Protein AF-A0A959AKV6-F1 (afdb_monomer_lite)

pLDDT: mean 81.07, std 16.15, range [38.19, 96.44]

Secondary structure (DSSP, 8-state):
------EEEHHHHHHHTT--HHHHHHHHHHHH-TT--TT-EEEHHHHHHHHSSSPP---PPPP----------------------HHHHHHHHHHHHHHHHHHHHHHHHHHHHHS-HHHHHHHHHHHHHHHHHHHHTT--SHHHHHHHHHHHHHHHHHHHHHHHHHHHTTTTTSPPPHHHHHHHHHHT--HHHHHHHHHHHHHHHHHHHHHHHHHHHHT-

Structure (mmCIF, N/CA/C/O backbone):
data_AF-A0A959AKV6-F1
#
_entry.id   AF-A0A959AKV6-F1
#
loop_
_atom_site.group_PDB
_atom_site.id
_atom_site.type_symbol
_atom_site.label_atom_id
_atom_site.label_alt_id
_atom_site.label_comp_id
_atom_site.label_asym_id
_atom_site.label_entity_id
_atom_site.label_seq_id
_atom_site.pdbx_PDB_ins_code
_atom_site.Cartn_x
_atom_site.Cartn_y
_atom_site.Cartn_z
_atom_site.occupancy
_atom_site.B_iso_or_equiv
_atom_site.auth_seq_id
_atom_site.auth_comp_id
_atom_site.auth_asym_id
_atom_site.auth_atom_id
_atom_site.pdbx_PDB_model_num
ATOM 1 N N . MET A 1 1 ? -62.288 -26.677 48.904 1.00 39.47 1 MET A N 1
ATOM 2 C CA . MET A 1 1 ? -60.809 -26.720 48.966 1.00 39.47 1 MET A CA 1
ATOM 3 C C . MET A 1 1 ? -60.280 -25.361 48.531 1.00 39.47 1 MET A C 1
ATOM 5 O O . MET A 1 1 ? -60.343 -25.052 47.350 1.00 39.47 1 MET A O 1
ATOM 9 N N . GLY A 1 2 ? -59.893 -24.505 49.480 1.00 38.19 2 GLY A N 1
ATOM 10 C CA . GLY A 1 2 ? -59.462 -23.135 49.187 1.00 38.19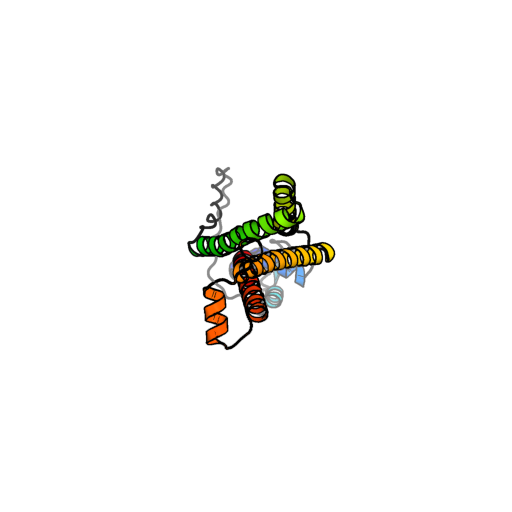 2 GLY A CA 1
ATOM 11 C C . GLY A 1 2 ? -58.070 -23.121 48.564 1.00 38.19 2 GLY A C 1
ATOM 12 O O . GLY A 1 2 ? -57.105 -23.506 49.218 1.00 38.19 2 GLY A O 1
ATOM 13 N N . ALA A 1 3 ? -57.968 -22.696 47.305 1.00 41.72 3 ALA A N 1
ATOM 14 C CA . ALA A 1 3 ? -56.688 -22.420 46.672 1.00 41.72 3 ALA A CA 1
ATOM 15 C C . ALA A 1 3 ? -56.039 -21.242 47.412 1.00 41.72 3 ALA A C 1
ATOM 17 O O . ALA A 1 3 ? -56.452 -20.095 47.245 1.00 41.72 3 ALA A O 1
ATOM 18 N N . MET A 1 4 ? -55.054 -21.522 48.270 1.00 46.78 4 MET A N 1
ATOM 19 C CA . MET A 1 4 ? -54.170 -20.483 48.790 1.00 46.78 4 MET A CA 1
ATOM 20 C C . MET A 1 4 ? -53.542 -19.787 47.584 1.00 46.78 4 MET A C 1
ATOM 22 O O . MET A 1 4 ? -52.727 -20.371 46.871 1.00 46.78 4 MET A O 1
ATOM 26 N N . THR A 1 5 ? -53.953 -18.547 47.324 1.00 56.44 5 THR A N 1
ATOM 27 C CA . THR A 1 5 ? -53.274 -17.669 46.377 1.00 56.44 5 THR A CA 1
ATOM 28 C C . THR A 1 5 ? -51.886 -17.400 46.940 1.00 56.44 5 THR A C 1
ATOM 30 O O . THR A 1 5 ? -51.722 -16.508 47.770 1.00 56.44 5 THR A O 1
ATOM 33 N N . ASP A 1 6 ? -50.915 -18.218 46.543 1.00 69.62 6 ASP A N 1
ATOM 34 C CA . ASP A 1 6 ? -49.517 -18.079 46.930 1.00 69.62 6 ASP A CA 1
ATOM 35 C C . ASP A 1 6 ? -48.996 -16.760 46.340 1.00 69.62 6 ASP A C 1
ATOM 37 O O . ASP A 1 6 ? -48.767 -16.619 45.131 1.00 69.62 6 ASP A O 1
ATOM 41 N N . LYS A 1 7 ? -48.978 -15.740 47.198 1.00 75.38 7 LYS A N 1
ATOM 42 C CA . LYS A 1 7 ? -48.595 -14.365 46.896 1.00 75.38 7 LYS A CA 1
ATOM 43 C C . LYS A 1 7 ? -47.184 -14.178 47.432 1.00 75.38 7 LYS A C 1
ATOM 45 O O . LYS A 1 7 ? -46.999 -14.093 48.641 1.00 75.38 7 LYS A O 1
ATOM 50 N N . ARG A 1 8 ? -46.208 -14.103 46.529 1.00 83.19 8 ARG A N 1
ATOM 51 C CA . ARG A 1 8 ? -44.789 -13.908 46.860 1.00 83.19 8 ARG A CA 1
ATOM 52 C C . ARG A 1 8 ? -44.267 -12.650 46.190 1.00 83.19 8 ARG A C 1
ATOM 54 O O . ARG A 1 8 ? -44.775 -12.235 45.145 1.00 83.19 8 ARG A O 1
ATOM 61 N N . THR A 1 9 ? -43.268 -12.013 46.778 1.00 85.75 9 THR A N 1
ATOM 62 C CA . THR A 1 9 ? -42.610 -10.859 46.154 1.00 85.75 9 THR A CA 1
ATOM 63 C C . THR A 1 9 ? -41.825 -11.287 44.911 1.00 85.75 9 THR A C 1
ATOM 65 O O . THR A 1 9 ? -41.430 -12.446 44.765 1.00 85.75 9 THR A O 1
ATOM 68 N N . LEU A 1 10 ? -41.560 -10.355 43.988 1.00 82.94 10 LEU A N 1
ATOM 69 C CA . LEU A 1 10 ? -40.715 -10.628 42.814 1.00 82.94 10 LEU A CA 1
ATOM 70 C C . LEU A 1 10 ? -39.325 -11.165 43.194 1.00 82.94 10 LEU A C 1
ATOM 72 O O . LEU A 1 10 ? -38.754 -11.951 42.440 1.00 82.94 10 LEU A O 1
ATOM 76 N N . THR A 1 11 ? -38.792 -10.749 44.345 1.00 84.25 11 THR A N 1
ATOM 77 C CA . THR A 1 11 ? -37.506 -11.237 44.865 1.00 84.25 11 THR A CA 1
ATOM 78 C C . THR A 1 11 ? -37.603 -12.701 45.288 1.00 84.25 11 THR A C 1
ATOM 80 O O . THR A 1 11 ? -36.808 -13.512 44.829 1.00 84.25 11 THR A O 1
ATOM 83 N N . GLU A 1 12 ? -38.636 -13.069 46.048 1.00 82.69 12 GLU A N 1
ATOM 84 C CA . GLU A 1 12 ? -38.868 -14.460 46.462 1.00 82.69 12 GLU A CA 1
ATOM 85 C C . GLU A 1 12 ? -39.084 -15.385 45.260 1.00 82.69 12 GLU A C 1
ATOM 87 O O . GLU A 1 12 ? -38.538 -16.486 45.201 1.00 82.69 12 GLU A O 1
ATOM 92 N N . TRP A 1 13 ? -39.828 -14.931 44.249 1.00 83.31 13 TRP A N 1
ATOM 93 C CA . TRP A 1 13 ? -39.978 -15.691 43.012 1.00 83.31 13 TRP A CA 1
ATOM 94 C C . TRP A 1 13 ? -38.663 -15.846 42.233 1.00 83.31 13 TRP A C 1
ATOM 96 O O . TRP A 1 13 ? -38.402 -16.898 41.636 1.00 83.31 13 TRP A O 1
ATOM 106 N N . ALA A 1 14 ? -37.830 -14.805 42.214 1.00 84.69 14 ALA A N 1
ATOM 107 C CA . ALA A 1 14 ? -36.516 -14.855 41.587 1.00 84.69 14 ALA A CA 1
ATOM 108 C C . ALA A 1 14 ? -35.609 -15.873 42.297 1.00 84.69 14 ALA A C 1
ATOM 110 O O . ALA A 1 14 ? -34.977 -16.692 41.625 1.00 84.69 14 ALA A O 1
ATOM 111 N N . ASP A 1 15 ? -35.637 -15.895 43.630 1.00 83.19 15 ASP A N 1
ATOM 112 C CA . ASP A 1 15 ? -34.863 -16.830 44.445 1.00 83.19 15 ASP A CA 1
ATOM 113 C C . ASP A 1 15 ? -35.294 -18.286 44.218 1.00 83.19 15 ASP A C 1
ATOM 115 O O . ASP A 1 15 ? -34.440 -19.143 43.986 1.00 83.19 15 ASP A O 1
ATOM 119 N N . LEU A 1 16 ? -36.603 -18.565 44.173 1.00 80.75 16 LEU A N 1
ATOM 120 C CA . LEU A 1 16 ? -37.144 -19.913 43.914 1.00 80.75 16 LEU A CA 1
ATOM 121 C C . LEU A 1 16 ? -36.797 -20.444 42.523 1.00 80.75 16 LEU A C 1
ATOM 123 O O . LEU A 1 16 ? -36.604 -21.641 42.329 1.00 80.75 16 LEU A O 1
ATOM 127 N N . SER A 1 17 ? -36.748 -19.551 41.536 1.00 78.19 17 SER A N 1
ATOM 128 C CA . SER A 1 17 ? -36.472 -19.911 40.144 1.00 78.19 17 SER A CA 1
ATOM 129 C C . SER A 1 17 ? -34.987 -19.848 39.779 1.00 78.19 17 SER A C 1
ATOM 131 O O . SER A 1 17 ? -34.628 -20.133 38.633 1.00 78.19 17 SER A O 1
ATOM 133 N N . GLY A 1 18 ? -34.121 -19.460 40.724 1.00 78.31 18 GLY A N 1
ATOM 134 C CA . GLY A 1 18 ? -32.693 -19.242 40.490 1.00 78.31 18 GLY A CA 1
ATOM 135 C C . GLY A 1 18 ? -32.399 -18.121 39.485 1.00 78.31 18 GLY A C 1
ATOM 136 O O . GLY A 1 18 ? -31.332 -18.108 38.868 1.00 78.31 18 GLY A O 1
ATOM 137 N N . LYS A 1 19 ? -33.343 -17.197 39.274 1.00 81.00 19 LYS A N 1
ATOM 138 C CA . LYS A 1 19 ? -33.212 -16.060 38.353 1.00 81.00 19 LYS A CA 1
ATOM 139 C C . LYS A 1 19 ? -32.769 -14.811 39.116 1.00 81.00 19 LYS A C 1
ATOM 141 O O . LYS A 1 19 ? -32.969 -14.676 40.314 1.00 81.00 19 LYS A O 1
ATOM 146 N N . SER A 1 20 ? -32.165 -13.856 38.412 1.00 85.06 20 SER A N 1
ATOM 147 C CA . SER A 1 20 ? -31.851 -12.548 39.002 1.00 85.06 20 SER A CA 1
ATOM 148 C C . SER A 1 20 ? -33.129 -11.722 39.191 1.00 85.06 20 SER A C 1
ATOM 150 O O . SER A 1 20 ? -33.881 -11.534 38.230 1.00 85.06 20 SER A O 1
ATOM 152 N N . ALA A 1 21 ? -33.323 -11.151 40.385 1.00 84.19 21 ALA A N 1
ATOM 153 C CA . ALA A 1 21 ? -34.448 -10.263 40.692 1.00 84.19 21 ALA A CA 1
ATOM 154 C C . ALA A 1 21 ? -34.549 -9.062 39.726 1.00 84.19 21 ALA A C 1
ATOM 156 O O . ALA A 1 21 ? -35.647 -8.652 39.361 1.00 84.19 21 ALA A O 1
ATOM 157 N N . ASP A 1 22 ? -33.422 -8.535 39.229 1.00 84.31 22 ASP A N 1
ATOM 158 C CA . ASP A 1 22 ? -33.404 -7.431 38.253 1.00 84.31 22 ASP A CA 1
ATOM 159 C C . ASP A 1 22 ? -33.848 -7.858 36.848 1.00 84.31 22 ASP A C 1
ATOM 161 O O . ASP A 1 22 ? -34.398 -7.061 36.082 1.00 84.31 22 ASP A O 1
ATOM 165 N N . SER A 1 23 ? -33.597 -9.114 36.473 1.00 82.38 23 SER A N 1
ATOM 166 C CA . SER A 1 23 ? -34.088 -9.677 35.211 1.00 82.38 23 SER A CA 1
ATOM 167 C C . SER A 1 23 ? -35.598 -9.901 35.280 1.00 82.38 23 SER A C 1
ATOM 169 O O . SER A 1 23 ? -36.326 -9.454 34.392 1.00 82.38 23 SER A O 1
ATOM 171 N N . VAL A 1 24 ? -36.055 -10.490 36.386 1.00 86.44 24 VAL A N 1
ATOM 172 C CA . VAL A 1 24 ? -37.467 -10.730 36.695 1.00 86.44 24 VAL A CA 1
ATOM 173 C C . VAL A 1 24 ? -38.256 -9.417 36.740 1.00 86.44 24 VAL A C 1
ATOM 175 O O . VAL A 1 24 ? -39.268 -9.287 36.054 1.00 86.44 24 VAL A O 1
ATOM 178 N N . MET A 1 25 ? -37.753 -8.395 37.441 1.00 86.50 25 MET A N 1
ATOM 179 C CA . MET A 1 25 ? -38.384 -7.071 37.517 1.00 86.50 25 MET A CA 1
ATOM 180 C C . MET A 1 25 ? -38.485 -6.396 36.142 1.00 86.50 25 MET A C 1
ATOM 182 O O . MET A 1 25 ? -39.529 -5.840 35.807 1.00 86.50 25 MET A O 1
ATOM 186 N N . ARG A 1 26 ? -37.432 -6.449 35.310 1.00 85.50 26 ARG A N 1
ATOM 187 C CA . ARG A 1 26 ? -37.473 -5.876 33.950 1.00 85.50 26 ARG A CA 1
ATOM 188 C C . ARG A 1 26 ? -38.523 -6.553 33.076 1.00 85.50 26 ARG A C 1
ATOM 190 O O . ARG A 1 26 ? -39.205 -5.874 32.312 1.00 85.50 26 ARG A O 1
ATOM 197 N N . GLN A 1 27 ? -38.667 -7.869 33.191 1.00 84.56 27 GLN A N 1
ATOM 198 C CA . GLN A 1 27 ? -39.654 -8.619 32.421 1.00 84.56 27 GLN A CA 1
ATOM 199 C C . GLN A 1 27 ? -41.079 -8.373 32.932 1.00 84.56 27 GLN A C 1
ATOM 201 O O . GLN A 1 27 ? -41.981 -8.151 32.126 1.00 84.56 27 GLN A O 1
ATOM 206 N N . ALA A 1 28 ? -41.262 -8.297 34.253 1.00 85.38 28 ALA A N 1
ATOM 207 C CA . ALA A 1 28 ? -42.523 -7.903 34.870 1.00 85.38 28 ALA A CA 1
ATOM 208 C C . ALA A 1 28 ? -42.945 -6.488 34.440 1.00 85.38 28 ALA A C 1
ATOM 210 O O . ALA A 1 28 ? -44.095 -6.295 34.063 1.00 85.38 28 ALA A O 1
ATOM 211 N N . ARG A 1 29 ? -42.015 -5.522 34.376 1.00 85.94 29 ARG A N 1
ATOM 212 C CA . ARG A 1 29 ? -42.309 -4.164 33.879 1.00 85.94 29 ARG A CA 1
ATOM 213 C C . ARG A 1 29 ? -42.765 -4.136 32.424 1.00 85.94 29 ARG A C 1
ATOM 215 O O . ARG A 1 29 ? -43.651 -3.365 32.077 1.00 85.94 29 ARG A O 1
ATOM 222 N N . ARG A 1 30 ? -42.171 -4.978 31.573 1.00 83.75 30 ARG A N 1
ATOM 223 C CA . ARG A 1 30 ? -42.559 -5.087 30.158 1.00 83.75 30 ARG A CA 1
ATOM 224 C C . ARG A 1 30 ? -43.957 -5.676 29.979 1.00 83.75 30 ARG A C 1
ATOM 226 O O . ARG A 1 30 ? -44.631 -5.306 29.029 1.00 83.75 30 ARG A O 1
ATOM 233 N N . LYS A 1 31 ? -44.372 -6.592 30.860 1.00 83.31 31 LYS A N 1
ATOM 234 C CA . LYS A 1 31 ? -45.636 -7.329 30.720 1.00 83.31 31 LYS A CA 1
ATOM 235 C C . LYS A 1 31 ? -46.802 -6.725 31.511 1.00 83.31 31 LYS A C 1
ATOM 237 O O . LYS A 1 31 ? -47.932 -6.800 31.050 1.00 83.31 31 LYS A O 1
ATOM 242 N N . PHE A 1 32 ? -46.527 -6.131 32.671 1.00 82.88 32 PHE A N 1
ATOM 243 C CA . PHE A 1 32 ? -47.536 -5.631 33.614 1.00 82.88 32 PHE A CA 1
ATOM 244 C C . PHE A 1 32 ? -47.456 -4.112 33.867 1.00 82.88 32 PHE A C 1
ATOM 246 O O . PHE A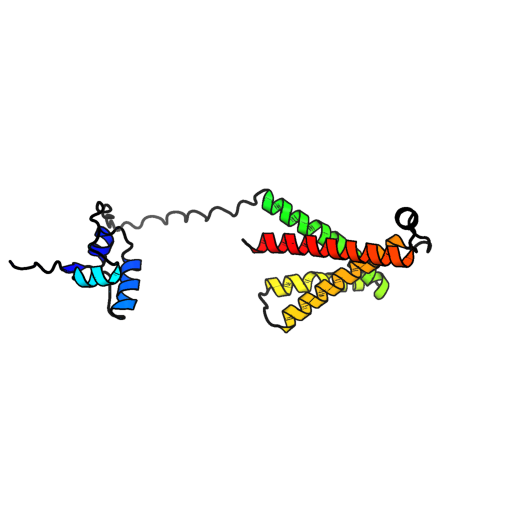 1 32 ? -48.269 -3.581 34.615 1.00 82.88 32 PHE A O 1
ATOM 253 N N . GLY A 1 33 ? -46.508 -3.397 33.246 1.00 79.44 33 GLY A N 1
ATOM 254 C CA . GLY A 1 33 ? -46.405 -1.933 33.307 1.00 79.44 33 GLY A CA 1
ATOM 255 C C . GLY A 1 33 ? -45.320 -1.387 34.246 1.00 79.44 33 GLY A C 1
ATOM 256 O O . GLY A 1 33 ? -44.666 -2.111 34.999 1.00 79.44 33 GLY A O 1
ATOM 257 N N . GLN A 1 34 ? -45.095 -0.069 34.191 1.00 67.50 34 GLN A N 1
ATOM 258 C CA . GLN A 1 34 ? -43.926 0.598 34.791 1.00 67.50 34 GLN A CA 1
ATOM 259 C C . GLN A 1 34 ? -43.918 0.684 36.338 1.00 67.50 34 GLN A C 1
ATOM 261 O O . GLN A 1 34 ? -42.938 1.164 36.901 1.00 67.50 34 GLN A O 1
ATOM 266 N N . GLY A 1 35 ? -44.934 0.162 37.037 1.00 73.19 35 GLY A N 1
ATOM 267 C CA . GLY A 1 35 ? -45.058 0.228 38.505 1.00 73.19 35 GLY A CA 1
ATOM 268 C C . GLY A 1 35 ? -44.385 -0.898 39.306 1.00 73.19 35 GLY A C 1
ATOM 269 O O . GLY A 1 35 ? -44.425 -0.873 40.532 1.00 73.19 35 GLY A O 1
ATOM 270 N N . MET A 1 36 ? -43.773 -1.896 38.656 1.00 78.00 36 MET A N 1
ATOM 271 C CA . MET A 1 36 ? -43.221 -3.065 39.363 1.00 78.00 36 MET A CA 1
ATOM 272 C C . MET A 1 36 ? -41.848 -2.772 39.996 1.00 78.00 36 MET A C 1
ATOM 274 O O . MET A 1 36 ? -40.909 -2.317 39.324 1.00 78.00 36 MET A O 1
ATOM 278 N N . SER A 1 37 ? -41.713 -3.085 41.284 1.00 81.94 37 SER A N 1
ATOM 279 C CA . SER A 1 37 ? -40.484 -3.021 42.083 1.00 81.94 37 SER A CA 1
ATOM 280 C C . SER A 1 37 ? -40.107 -4.417 42.604 1.00 81.94 37 SER A C 1
ATOM 282 O O . SER A 1 37 ? -40.890 -5.358 42.522 1.00 81.94 37 SER A O 1
ATOM 284 N N . LYS A 1 38 ? -38.907 -4.580 43.171 1.00 78.62 38 LYS A N 1
ATOM 285 C CA . LYS A 1 38 ? -38.445 -5.871 43.728 1.00 78.62 38 LYS A CA 1
ATOM 286 C C . LYS A 1 38 ? -39.336 -6.414 44.857 1.00 78.62 38 LYS A C 1
ATOM 288 O O . LYS A 1 38 ? -39.349 -7.621 45.097 1.00 78.62 38 LYS A O 1
ATOM 293 N N . THR A 1 39 ? -40.073 -5.529 45.525 1.00 84.56 39 THR A N 1
ATOM 294 C CA . THR A 1 39 ? -40.990 -5.844 46.626 1.00 84.56 39 THR A CA 1
ATOM 295 C C . THR A 1 39 ? -42.440 -5.986 46.172 1.00 84.56 39 THR A C 1
ATOM 297 O O . THR A 1 39 ? -43.287 -6.359 46.979 1.00 84.56 39 THR A O 1
ATOM 300 N N . SER A 1 40 ? -42.752 -5.728 44.895 1.00 83.44 40 SER A N 1
ATOM 301 C CA . SER A 1 40 ? -44.102 -5.934 44.373 1.00 83.44 40 SER A CA 1
ATOM 302 C C . SER A 1 40 ? -44.500 -7.403 44.497 1.00 83.44 40 SER A C 1
ATOM 304 O O . SER A 1 40 ? -43.763 -8.304 44.083 1.00 83.44 40 SER A O 1
ATOM 306 N N . VAL A 1 41 ? -45.676 -7.621 45.083 1.00 85.31 41 VAL A N 1
ATOM 307 C CA . VAL A 1 41 ? -46.269 -8.942 45.283 1.00 85.31 41 VAL A CA 1
ATOM 308 C C . VAL A 1 41 ? -46.845 -9.435 43.962 1.00 85.31 41 VAL A C 1
ATOM 310 O O . VAL A 1 41 ? -47.530 -8.691 43.263 1.00 85.31 41 VAL A O 1
ATOM 313 N N . MET A 1 42 ? -46.569 -10.690 43.627 1.00 82.88 42 MET A N 1
ATOM 314 C CA . MET A 1 42 ? -47.020 -11.324 42.399 1.00 82.88 42 MET A CA 1
ATOM 315 C C . MET A 1 42 ? -47.605 -12.705 42.696 1.00 82.88 42 MET A C 1
ATOM 317 O O . MET A 1 42 ? -47.064 -13.464 43.507 1.00 82.88 42 MET A O 1
ATOM 321 N N . SER A 1 43 ? -48.721 -13.032 42.044 1.00 83.50 43 SER A N 1
ATOM 322 C CA . SER A 1 43 ? -49.344 -14.351 42.170 1.00 83.50 43 SER A CA 1
ATOM 323 C C . SER A 1 43 ? -48.601 -15.409 41.348 1.00 83.50 43 SER A C 1
ATOM 325 O O . SER A 1 43 ? -47.918 -15.102 40.365 1.00 83.50 43 SER A O 1
ATOM 327 N N . ALA A 1 44 ? -48.785 -16.679 41.709 1.00 78.25 44 ALA A N 1
ATOM 328 C CA . ALA A 1 44 ? -48.261 -17.809 40.939 1.00 78.25 44 ALA A CA 1
ATOM 329 C C . ALA A 1 44 ? -48.747 -17.824 39.473 1.00 78.25 44 ALA A C 1
ATOM 331 O O . ALA A 1 44 ? -48.012 -18.244 38.581 1.00 78.25 44 ALA A O 1
ATOM 332 N N . GLU A 1 45 ? -49.953 -17.318 39.201 1.00 77.50 45 GLU A N 1
ATOM 333 C CA . GLU A 1 45 ? -50.512 -17.207 37.845 1.00 77.50 45 GLU A CA 1
ATOM 334 C C . GLU A 1 45 ? -49.799 -16.131 37.015 1.00 77.50 45 GLU A C 1
ATOM 336 O O . GLU A 1 45 ? -49.440 -16.356 35.858 1.00 77.50 45 GLU A O 1
ATOM 341 N N . GLN A 1 46 ? -49.515 -14.975 37.620 1.00 79.75 46 GLN A N 1
ATOM 342 C CA . GLN A 1 46 ? -48.737 -13.910 36.983 1.00 79.75 46 GLN A CA 1
ATOM 343 C C . GLN A 1 46 ? -47.289 -14.348 36.723 1.00 79.75 46 GLN A C 1
ATOM 345 O O . GLN A 1 46 ? -46.714 -14.011 35.685 1.00 79.75 46 GLN A O 1
ATOM 350 N N . TRP A 1 47 ? -46.716 -15.157 37.618 1.00 81.69 47 TRP A N 1
ATOM 351 C CA . TRP A 1 47 ? -45.424 -15.797 37.387 1.00 81.69 47 TRP A CA 1
ATOM 352 C C . TRP A 1 47 ? -45.472 -16.784 36.210 1.00 81.69 47 TRP A C 1
ATOM 354 O O . TRP A 1 47 ? -44.611 -16.738 35.326 1.00 81.69 47 TRP A O 1
ATOM 364 N N . ALA A 1 48 ? -46.500 -17.638 36.155 1.00 79.56 48 ALA A N 1
ATOM 365 C CA . ALA A 1 48 ? -46.695 -18.588 35.062 1.00 79.56 48 ALA A CA 1
ATOM 366 C C . ALA A 1 48 ? -46.842 -17.875 33.708 1.00 79.56 48 ALA A C 1
ATOM 368 O O . ALA A 1 48 ? -46.271 -18.325 32.715 1.00 79.56 48 ALA A O 1
ATOM 369 N N . LEU A 1 49 ? -47.502 -16.712 33.677 1.00 80.69 49 LEU A N 1
ATOM 370 C CA . LEU A 1 49 ? -47.558 -15.860 32.490 1.00 80.69 49 LEU A CA 1
ATOM 371 C C . LEU A 1 49 ? -46.166 -15.377 32.046 1.00 80.69 49 LEU A C 1
ATOM 373 O O . LEU A 1 49 ? -45.948 -15.226 30.846 1.00 80.69 49 LEU A O 1
ATOM 377 N N . LEU A 1 50 ? -45.222 -15.100 32.949 1.00 79.81 50 LEU A N 1
ATOM 378 C CA . LEU A 1 50 ? -43.892 -14.593 32.576 1.00 79.81 50 LEU A CA 1
ATOM 379 C C . LEU A 1 50 ? -42.956 -15.670 32.016 1.00 79.81 50 LEU A C 1
ATOM 381 O O . LEU A 1 50 ? -42.178 -15.370 31.109 1.00 79.81 50 LEU A O 1
ATOM 385 N N . TYR A 1 51 ? -43.006 -16.887 32.561 1.00 79.50 51 TYR A N 1
ATOM 386 C CA . TYR A 1 51 ? -41.991 -17.917 32.302 1.00 79.50 51 TYR A CA 1
ATOM 387 C C . TYR A 1 51 ? -42.542 -19.288 31.886 1.00 79.50 51 TYR A C 1
ATOM 389 O O . TYR A 1 51 ? -41.752 -20.212 31.714 1.00 79.50 51 TYR A O 1
ATOM 397 N N . GLY A 1 52 ? -43.854 -19.425 31.673 1.00 64.06 52 GLY A N 1
ATOM 398 C CA . GLY A 1 52 ? -44.443 -20.595 31.013 1.00 64.06 52 GLY A CA 1
ATOM 399 C C . GLY A 1 52 ? -44.493 -21.870 31.859 1.00 64.06 52 GLY A C 1
ATOM 400 O O . GLY A 1 52 ? -44.348 -22.961 31.319 1.00 64.06 52 GLY A O 1
ATOM 401 N N . GLY A 1 53 ? -44.690 -21.761 33.175 1.00 63.03 53 GLY A N 1
ATOM 402 C CA . GLY A 1 53 ? -44.852 -22.923 34.054 1.00 63.03 53 GLY A CA 1
ATOM 403 C C . GLY A 1 53 ? -44.706 -22.590 35.538 1.00 63.03 53 GLY A C 1
ATOM 404 O O . GLY A 1 53 ? -44.268 -21.496 35.902 1.00 63.03 53 GLY A O 1
ATOM 405 N N . LYS A 1 54 ? -45.069 -23.546 36.405 1.00 55.50 54 LYS A N 1
ATOM 406 C CA . LYS A 1 54 ? -44.769 -23.467 37.844 1.00 55.50 54 LYS A CA 1
ATOM 407 C C . L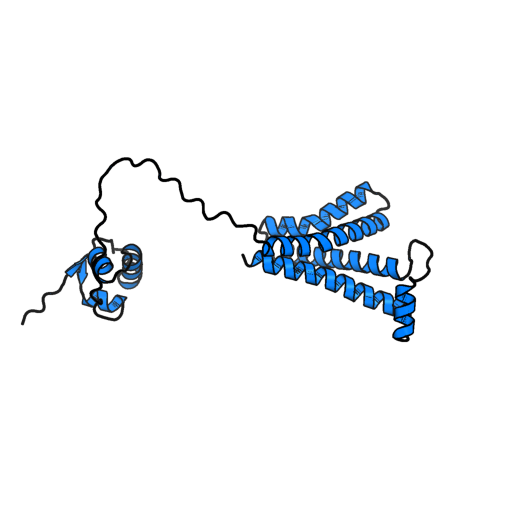YS A 1 54 ? -43.242 -23.487 38.017 1.00 55.50 54 LYS A C 1
ATOM 409 O O . LYS A 1 54 ? -42.585 -24.295 37.358 1.00 55.50 54 LYS A O 1
ATOM 414 N N . PRO A 1 55 ? -42.652 -22.609 38.843 1.00 56.31 55 PRO A N 1
ATOM 415 C CA . PRO A 1 55 ? -41.210 -22.603 39.021 1.00 56.31 55 PRO A CA 1
ATOM 416 C C . PRO A 1 55 ? -40.764 -23.948 39.584 1.00 56.31 55 PRO A C 1
ATOM 418 O O . PRO A 1 55 ? -41.309 -24.440 40.568 1.00 56.31 55 PRO A O 1
ATOM 421 N N . SER A 1 56 ? -39.779 -24.547 38.920 1.00 51.28 56 SER A N 1
ATOM 422 C CA . SER A 1 56 ? -39.069 -25.704 39.448 1.00 51.28 56 SER A CA 1
ATOM 423 C C . SER A 1 56 ? -38.345 -25.253 40.710 1.00 51.28 56 SER A C 1
ATOM 425 O O . SER A 1 56 ? -37.508 -24.354 40.647 1.00 51.28 56 SER A O 1
ATOM 427 N N . GLU A 1 57 ? -38.713 -25.856 41.836 1.00 52.84 57 GLU A N 1
ATOM 428 C CA . GLU A 1 57 ? -38.154 -25.621 43.163 1.00 52.84 57 GLU A CA 1
ATOM 429 C C . GLU A 1 57 ? -36.683 -26.067 43.176 1.00 52.84 57 GLU A C 1
ATOM 431 O O . GLU A 1 57 ? -36.332 -27.187 43.544 1.00 52.84 57 GLU A O 1
ATOM 436 N N . LYS A 1 58 ? -35.793 -25.211 42.666 1.00 51.59 58 LYS A N 1
ATOM 437 C CA . LYS A 1 58 ? -34.349 -25.430 42.741 1.00 51.59 58 LYS A CA 1
ATOM 438 C C . LYS A 1 58 ? -33.840 -24.785 44.024 1.00 51.59 58 LYS A C 1
ATOM 440 O O . LYS A 1 58 ? -34.199 -23.656 44.341 1.00 51.59 58 LYS A O 1
ATOM 445 N N . ARG A 1 59 ? -33.022 -25.548 44.762 1.00 46.50 59 ARG A N 1
ATOM 446 C CA . ARG A 1 59 ? -32.475 -25.227 46.093 1.00 46.50 59 ARG A CA 1
ATOM 447 C C . ARG A 1 59 ? -32.168 -23.727 46.275 1.00 46.50 59 ARG A C 1
ATOM 449 O O . ARG A 1 59 ? -31.457 -23.165 45.439 1.00 46.50 59 ARG A O 1
ATOM 456 N N . PRO A 1 60 ? -32.614 -23.111 47.386 1.00 48.25 60 PRO A N 1
ATOM 457 C CA . PRO A 1 60 ? -32.455 -21.683 47.623 1.00 48.25 60 PRO A CA 1
ATOM 458 C C . PRO A 1 60 ? -30.978 -21.284 47.663 1.00 48.25 60 PRO A C 1
ATOM 460 O O . PRO A 1 60 ? -30.137 -21.937 48.290 1.00 48.25 60 PRO A O 1
ATOM 463 N N . ARG A 1 61 ? -30.662 -20.178 46.988 1.00 49.34 61 ARG A N 1
ATOM 464 C CA . ARG A 1 61 ? -29.35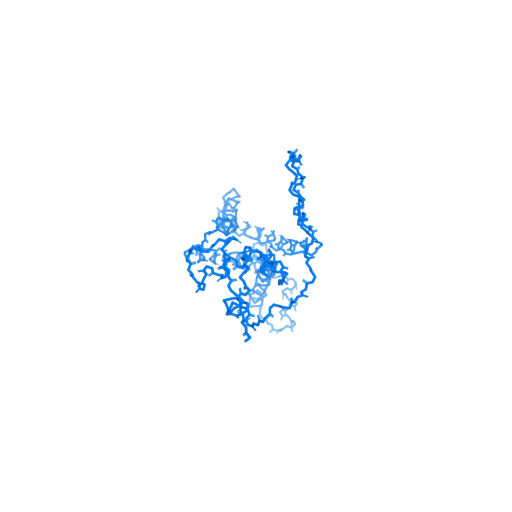6 -19.528 47.071 1.00 49.34 61 ARG A CA 1
ATOM 465 C C . ARG A 1 61 ? -29.240 -18.901 48.465 1.00 49.34 61 ARG A C 1
ATOM 467 O O . ARG A 1 61 ? -30.096 -18.123 48.865 1.00 49.34 61 ARG A O 1
ATOM 474 N N . LYS A 1 62 ? -28.201 -19.278 49.215 1.00 41.41 62 LYS A N 1
ATOM 475 C CA . LYS A 1 62 ? -27.926 -18.816 50.588 1.00 41.41 62 LYS A CA 1
ATOM 476 C C . LYS A 1 62 ? -28.002 -17.272 50.662 1.00 41.41 62 LYS A C 1
ATOM 478 O O . LYS A 1 62 ? -27.347 -16.629 49.837 1.00 41.41 62 LYS A O 1
ATOM 483 N N . PRO A 1 63 ? -28.766 -16.675 51.598 1.00 43.56 63 PRO A N 1
ATOM 484 C CA . PRO A 1 63 ? -28.938 -15.227 51.658 1.00 43.56 63 PRO A CA 1
ATOM 485 C C . PRO A 1 63 ? -27.617 -14.540 52.018 1.00 43.56 63 PRO A C 1
ATOM 487 O O . PRO A 1 63 ? -26.890 -14.975 52.913 1.00 43.56 63 PRO A O 1
ATOM 490 N N . ALA A 1 64 ? -27.297 -13.468 51.293 1.00 43.22 64 ALA A N 1
ATOM 491 C CA . ALA A 1 64 ? -26.169 -12.606 51.604 1.00 43.22 64 ALA A CA 1
ATOM 492 C C . ALA A 1 64 ? -26.484 -11.813 52.883 1.00 43.22 64 ALA A C 1
ATOM 494 O O . ALA A 1 64 ? -27.416 -11.013 52.909 1.00 43.22 64 ALA A O 1
ATOM 495 N N . SER A 1 65 ? -25.708 -12.057 53.940 1.00 41.59 65 SER A N 1
ATOM 496 C CA . SER A 1 65 ? -25.710 -11.259 55.167 1.00 41.59 65 SER A CA 1
ATOM 497 C C . SER A 1 65 ? -25.348 -9.811 54.839 1.00 41.59 65 SER A C 1
ATOM 499 O O . SER A 1 65 ? -24.246 -9.538 54.365 1.00 41.59 65 SER A O 1
ATOM 501 N N . VAL A 1 66 ? -26.271 -8.887 55.105 1.00 48.41 66 VAL A N 1
ATOM 502 C CA . VAL A 1 66 ? -26.018 -7.444 55.096 1.00 48.41 66 VAL A CA 1
ATOM 503 C C . VAL A 1 66 ? -25.340 -7.090 56.417 1.00 48.41 66 VAL A C 1
ATOM 505 O O . VAL A 1 66 ? -26.001 -6.856 57.423 1.00 48.41 66 VAL A O 1
ATOM 508 N N . THR A 1 67 ? -24.011 -7.064 56.425 1.00 40.53 67 THR A N 1
ATOM 509 C CA . THR A 1 67 ? -23.229 -6.380 57.458 1.00 40.53 67 THR A CA 1
ATOM 510 C C . THR A 1 67 ? -22.662 -5.101 56.856 1.00 40.53 67 THR A C 1
ATOM 512 O O . THR A 1 67 ? -21.782 -5.128 55.997 1.00 40.53 67 THR A O 1
ATOM 515 N N . ASN A 1 68 ? -23.201 -3.965 57.304 1.00 45.81 68 ASN A N 1
ATOM 516 C CA . ASN A 1 68 ? -22.668 -2.633 57.039 1.00 45.81 68 ASN A CA 1
ATOM 517 C C . ASN A 1 68 ? -21.324 -2.473 57.766 1.00 45.81 68 ASN A C 1
ATOM 519 O O . ASN A 1 68 ? -21.264 -1.951 58.874 1.00 45.81 68 ASN A O 1
ATOM 523 N N . HIS A 1 69 ? -20.243 -2.916 57.132 1.00 39.41 69 HIS A N 1
ATOM 524 C CA . HIS A 1 69 ? -18.901 -2.412 57.402 1.00 39.41 69 HIS A CA 1
ATOM 525 C C . HIS A 1 69 ? -18.409 -1.690 56.145 1.00 39.41 69 HIS A C 1
ATOM 527 O O . HIS A 1 69 ? -18.596 -2.227 55.045 1.00 39.41 69 HIS A O 1
ATOM 533 N N . PRO A 1 70 ? -17.774 -0.505 56.261 1.00 45.00 70 PRO A N 1
ATOM 534 C CA . PRO A 1 70 ? -17.061 0.099 55.146 1.00 45.00 70 PRO A CA 1
ATOM 535 C C . PRO A 1 70 ? -15.885 -0.821 54.815 1.00 45.00 70 PRO A C 1
ATOM 537 O O . PRO A 1 70 ? -14.810 -0.753 55.401 1.00 45.00 70 PRO A O 1
ATOM 540 N N . THR A 1 71 ? -16.144 -1.769 53.922 1.00 43.84 71 THR A N 1
ATOM 541 C CA . THR A 1 71 ? -15.143 -2.706 53.435 1.00 43.84 71 THR A CA 1
ATOM 542 C C . THR A 1 71 ? -14.259 -1.916 52.473 1.00 43.84 71 THR A C 1
ATOM 544 O O . THR A 1 71 ? -14.805 -1.279 51.565 1.00 43.84 71 THR A O 1
ATOM 547 N N . PRO A 1 72 ? -12.925 -1.905 52.656 1.00 47.09 72 PRO A N 1
ATOM 548 C CA . PRO A 1 72 ? -12.018 -1.230 51.738 1.00 47.09 72 PRO A CA 1
ATOM 549 C C . PRO A 1 72 ? -12.303 -1.745 50.332 1.00 47.09 72 PRO A C 1
ATOM 551 O O . PRO A 1 72 ? -12.479 -2.951 50.145 1.00 47.09 72 PRO A O 1
ATOM 554 N N . ALA A 1 73 ? -12.428 -0.821 49.376 1.00 50.44 73 ALA A N 1
ATOM 555 C CA . ALA A 1 73 ? -12.761 -1.126 47.994 1.00 50.44 73 ALA A CA 1
ATOM 556 C C . ALA A 1 73 ? -11.935 -2.328 47.528 1.00 50.44 73 ALA A C 1
ATOM 558 O O . ALA A 1 73 ? -10.719 -2.227 47.363 1.00 50.44 73 ALA A O 1
ATOM 559 N N . ALA A 1 74 ? -12.598 -3.478 47.361 1.00 48.72 74 ALA A N 1
ATOM 560 C CA . ALA A 1 74 ? -11.958 -4.648 46.796 1.00 48.72 74 ALA A CA 1
ATOM 561 C C . ALA A 1 74 ? -11.341 -4.197 45.467 1.00 48.72 74 ALA A C 1
ATOM 563 O O . ALA A 1 74 ? -12.047 -3.550 44.678 1.00 48.72 74 ALA A O 1
ATOM 564 N N . PRO A 1 75 ? -10.046 -4.463 45.222 1.00 49.06 75 PRO A N 1
ATOM 565 C CA . PRO A 1 75 ? -9.417 -4.049 43.985 1.00 49.06 75 PRO A CA 1
ATOM 566 C C . PRO A 1 75 ? -10.273 -4.623 42.866 1.00 49.06 75 PRO A C 1
ATOM 568 O O . PRO A 1 75 ? -10.501 -5.836 42.813 1.00 49.06 75 PRO A O 1
ATOM 571 N N . LYS A 1 76 ? -10.822 -3.738 42.021 1.00 52.22 76 LYS A N 1
ATOM 572 C CA . LYS A 1 76 ? -11.472 -4.139 40.776 1.00 52.22 76 LYS A CA 1
ATOM 573 C C . LYS A 1 76 ? -10.502 -5.120 40.139 1.00 52.22 76 LYS A C 1
ATOM 575 O O . LYS A 1 76 ? -9.404 -4.706 39.774 1.00 52.22 76 LYS A O 1
ATOM 580 N N . LYS A 1 77 ? -10.864 -6.409 40.080 1.00 44.12 77 LYS A N 1
ATOM 581 C CA . LYS A 1 77 ? -10.118 -7.384 39.287 1.00 44.12 77 LYS A CA 1
ATOM 582 C C . LYS A 1 77 ? -9.992 -6.734 37.925 1.00 44.12 77 LYS A C 1
ATOM 584 O O . LYS A 1 77 ? -11.009 -6.528 37.261 1.00 44.12 77 LYS A O 1
ATOM 589 N N . ALA A 1 78 ? -8.773 -6.317 37.595 1.00 52.81 78 ALA A N 1
ATOM 590 C CA . ALA A 1 78 ? -8.451 -5.813 36.285 1.00 52.81 78 ALA A CA 1
ATOM 591 C C . ALA A 1 78 ? -9.051 -6.819 35.308 1.00 52.81 78 ALA A C 1
ATOM 593 O O . ALA A 1 78 ? -8.795 -8.023 35.433 1.00 52.81 78 ALA A O 1
ATOM 594 N N . SER A 1 79 ? -9.922 -6.344 34.414 1.00 51.44 79 SER A N 1
ATOM 595 C CA . SER A 1 79 ? -10.321 -7.116 33.243 1.00 51.44 79 SER A CA 1
ATOM 596 C C . SER A 1 79 ? -9.050 -7.773 32.716 1.00 51.44 79 SER A C 1
ATOM 598 O O . SER A 1 79 ? -8.059 -7.043 32.601 1.00 51.44 79 SER A O 1
ATOM 600 N N . PRO A 1 80 ? -9.018 -9.104 32.508 1.00 46.47 80 PRO A N 1
ATOM 601 C CA . PRO A 1 80 ? -7.791 -9.793 32.136 1.00 46.47 80 PRO A CA 1
ATOM 602 C C . PRO A 1 80 ? -7.183 -9.012 30.982 1.00 46.47 80 PRO A C 1
ATOM 604 O O . PRO A 1 80 ? -7.831 -8.843 29.945 1.00 46.47 80 PRO A O 1
ATOM 607 N N . GLY A 1 81 ? -6.015 -8.414 31.245 1.00 47.75 81 GLY A N 1
ATOM 608 C CA . GLY A 1 81 ? -5.330 -7.565 30.286 1.00 47.75 81 GLY A CA 1
ATOM 609 C C . GLY A 1 81 ? -5.297 -8.331 28.982 1.00 47.75 81 GLY A C 1
ATOM 610 O O . GLY A 1 81 ? -4.949 -9.511 29.003 1.00 47.75 81 GLY A O 1
ATOM 611 N N . LYS A 1 82 ? -5.779 -7.700 27.902 1.00 57.31 82 LYS A N 1
ATOM 612 C CA . LYS A 1 82 ? -5.852 -8.263 26.550 1.00 57.31 82 LYS A CA 1
ATOM 613 C C . LYS A 1 82 ? -4.499 -8.924 26.298 1.00 57.31 82 LYS A C 1
ATOM 615 O O . LYS A 1 82 ? -3.522 -8.226 26.040 1.00 57.31 82 LYS A O 1
ATOM 620 N N . THR A 1 83 ? -4.400 -10.239 26.488 1.00 53.75 83 THR A N 1
ATOM 621 C CA . THR A 1 83 ? -3.128 -10.922 26.308 1.00 53.75 83 THR A CA 1
ATOM 622 C C . THR A 1 83 ? -2.833 -10.743 24.837 1.00 53.75 83 THR A C 1
ATOM 624 O O . THR A 1 83 ? -3.635 -11.124 23.977 1.00 53.75 83 THR A O 1
ATOM 627 N N . PHE A 1 84 ? -1.736 -10.051 24.548 1.00 64.56 84 PHE A N 1
ATOM 628 C CA . PHE A 1 84 ? -1.197 -9.931 23.208 1.00 64.56 84 PHE A CA 1
ATOM 629 C C . PHE A 1 84 ? -0.747 -11.334 22.804 1.00 64.56 84 PHE A C 1
ATOM 631 O O . PHE A 1 84 ? 0.403 -11.727 22.957 1.00 64.56 84 PHE A O 1
ATOM 638 N N . GLY A 1 85 ? -1.722 -12.163 22.433 1.00 81.56 85 GLY A N 1
ATOM 639 C CA . GLY A 1 85 ? -1.485 -13.536 22.050 1.00 81.56 85 GLY A CA 1
ATOM 640 C C . GLY A 1 85 ? -0.661 -13.533 20.776 1.00 81.56 85 GLY A C 1
ATOM 641 O O . GLY A 1 85 ? -0.823 -12.653 19.933 1.00 81.56 85 GLY A O 1
ATOM 642 N N . TRP A 1 86 ? 0.171 -14.553 20.611 1.00 87.69 86 TRP A N 1
ATOM 643 C CA . TRP A 1 86 ? 1.003 -14.768 19.426 1.00 87.69 86 TRP A CA 1
ATOM 644 C C . TRP A 1 86 ? 0.258 -14.539 18.094 1.00 87.69 86 TRP A C 1
ATOM 646 O O . TRP A 1 86 ? 0.787 -13.941 17.164 1.00 87.69 86 TRP A O 1
ATOM 656 N N . ARG A 1 87 ? -1.030 -14.907 18.036 1.00 85.81 87 ARG A N 1
ATOM 657 C CA . ARG A 1 87 ? -1.916 -14.632 16.889 1.00 85.81 87 ARG A CA 1
ATOM 658 C C . ARG A 1 87 ? -2.091 -13.138 16.590 1.00 85.81 87 ARG A C 1
ATOM 660 O O . ARG A 1 87 ? -2.098 -12.752 15.431 1.00 85.81 87 ARG A O 1
ATOM 667 N N . GLY A 1 88 ? -2.251 -12.302 17.615 1.00 85.44 88 GLY A N 1
ATOM 668 C CA . GLY A 1 88 ? -2.321 -10.848 17.456 1.00 85.44 88 GLY A CA 1
ATOM 669 C C . GLY A 1 88 ? -1.010 -10.280 16.921 1.00 85.44 88 GLY A C 1
ATOM 670 O O . GLY A 1 88 ? -1.044 -9.499 15.979 1.00 85.44 88 GLY A O 1
ATOM 671 N N . ALA A 1 89 ? 0.127 -10.742 17.452 1.00 87.50 89 ALA A N 1
ATOM 672 C CA . ALA A 1 89 ? 1.452 -10.352 16.970 1.00 87.50 89 ALA A CA 1
ATOM 673 C C . ALA A 1 89 ? 1.629 -10.642 15.472 1.00 87.50 89 ALA A C 1
ATOM 675 O O . ALA A 1 89 ? 2.020 -9.756 14.717 1.00 87.50 89 ALA A O 1
ATOM 676 N N . ILE A 1 90 ? 1.266 -11.854 15.037 1.00 89.19 90 ILE A N 1
ATOM 677 C CA . ILE A 1 90 ? 1.335 -12.257 13.627 1.00 89.19 90 ILE A CA 1
ATOM 678 C C . ILE A 1 90 ? 0.455 -11.362 12.752 1.00 89.19 90 ILE A C 1
ATOM 680 O O . ILE A 1 90 ? 0.905 -10.915 11.704 1.00 89.19 90 ILE A O 1
ATOM 684 N N . LEU A 1 91 ? -0.780 -11.073 13.169 1.00 88.31 91 LEU A N 1
ATOM 685 C CA . LEU A 1 91 ? -1.685 -10.226 12.386 1.00 88.31 91 LEU A CA 1
ATOM 686 C C . LEU A 1 91 ? -1.184 -8.779 12.283 1.00 88.31 91 LEU A C 1
ATOM 688 O O . LEU A 1 91 ? -1.255 -8.189 11.208 1.00 88.31 91 LEU A O 1
ATOM 692 N N . TYR A 1 92 ? -0.626 -8.221 13.361 1.00 88.38 92 TYR A N 1
ATOM 693 C CA . TYR A 1 92 ? 0.014 -6.904 13.302 1.00 88.38 92 TYR A CA 1
ATOM 694 C C . TYR A 1 92 ? 1.226 -6.901 12.372 1.00 88.38 92 TYR A C 1
ATOM 696 O O . TYR A 1 92 ? 1.405 -5.947 11.624 1.00 88.38 92 TYR A O 1
ATOM 704 N N . LEU A 1 93 ? 2.025 -7.968 12.373 1.00 89.94 93 LEU A N 1
ATOM 705 C CA . LEU A 1 93 ? 3.177 -8.103 11.485 1.00 89.94 93 LEU A CA 1
ATOM 706 C C . LEU A 1 93 ? 2.752 -8.251 10.013 1.00 89.94 93 LEU A C 1
ATOM 708 O O . LEU A 1 93 ? 3.315 -7.585 9.148 1.00 89.94 93 LEU A O 1
ATOM 712 N N . LEU A 1 94 ? 1.708 -9.042 9.741 1.00 89.12 94 LEU A N 1
ATOM 713 C CA . LEU A 1 94 ? 1.091 -9.178 8.415 1.00 89.12 94 LEU A CA 1
ATOM 714 C C . LEU A 1 94 ? 0.493 -7.869 7.897 1.00 89.12 94 LEU A C 1
ATOM 716 O O . LEU A 1 94 ? 0.407 -7.688 6.690 1.00 89.12 94 LEU A O 1
ATOM 720 N N . MET A 1 95 ? 0.098 -6.960 8.785 1.00 88.62 95 MET A N 1
ATOM 721 C CA . MET A 1 95 ? -0.357 -5.622 8.414 1.00 88.62 95 MET A CA 1
ATOM 722 C C . MET A 1 95 ? 0.828 -4.660 8.223 1.00 88.62 95 MET A C 1
ATOM 724 O O . MET A 1 95 ? 0.866 -3.907 7.254 1.00 88.62 95 MET A O 1
ATOM 728 N N . ALA A 1 96 ? 1.815 -4.703 9.122 1.00 88.75 96 ALA A N 1
ATOM 729 C CA . ALA A 1 96 ? 2.936 -3.768 9.146 1.00 88.75 96 ALA A CA 1
ATOM 730 C C . ALA A 1 96 ? 3.893 -3.942 7.960 1.00 88.75 96 ALA A C 1
ATOM 732 O O . ALA A 1 96 ? 4.314 -2.947 7.381 1.00 88.75 96 ALA A O 1
ATOM 733 N N . ILE A 1 97 ? 4.228 -5.178 7.574 1.00 91.06 97 ILE A N 1
ATOM 734 C CA . ILE A 1 97 ? 5.165 -5.440 6.467 1.00 91.06 97 ILE A CA 1
ATOM 735 C C . ILE A 1 97 ? 4.676 -4.838 5.138 1.00 91.06 97 ILE A C 1
ATOM 737 O O . ILE A 1 97 ? 5.405 -4.025 4.565 1.00 91.06 97 ILE A O 1
ATOM 741 N N . PRO A 1 98 ? 3.474 -5.181 4.630 1.00 89.38 98 PRO A N 1
ATOM 742 C CA . PRO A 1 98 ? 2.983 -4.597 3.388 1.00 89.38 98 PRO A CA 1
ATOM 743 C C . PRO A 1 98 ? 2.745 -3.092 3.518 1.00 89.38 98 PRO A C 1
ATOM 745 O O . PRO A 1 98 ? 3.041 -2.374 2.572 1.00 89.38 98 PRO A O 1
ATOM 748 N N . ALA A 1 99 ? 2.309 -2.592 4.681 1.00 89.25 99 ALA A N 1
ATOM 749 C CA . ALA A 1 99 ? 2.152 -1.152 4.896 1.00 89.25 99 ALA A CA 1
ATOM 750 C C . ALA A 1 99 ? 3.483 -0.394 4.780 1.00 89.25 99 ALA A C 1
ATOM 752 O O . ALA A 1 99 ? 3.547 0.640 4.125 1.00 89.25 99 ALA A O 1
ATOM 753 N N . LEU A 1 100 ? 4.566 -0.912 5.367 1.00 92.00 100 LEU A N 1
ATOM 754 C CA . LEU A 1 100 ? 5.892 -0.299 5.265 1.00 92.00 100 LEU A CA 1
ATOM 755 C C . LEU A 1 100 ? 6.433 -0.342 3.832 1.00 92.00 100 LEU A C 1
ATOM 757 O O . LEU A 1 100 ? 6.947 0.664 3.347 1.00 92.00 100 LEU A O 1
ATOM 761 N N . ALA A 1 101 ? 6.284 -1.474 3.141 1.00 92.56 101 ALA A N 1
ATOM 762 C CA . ALA A 1 101 ? 6.664 -1.584 1.732 1.00 92.56 101 ALA A CA 1
ATOM 763 C C . ALA A 1 101 ? 5.865 -0.602 0.856 1.00 92.56 101 ALA A C 1
ATOM 765 O O . ALA A 1 101 ? 6.417 0.056 -0.025 1.00 92.56 101 ALA A O 1
ATOM 766 N N . SER A 1 102 ? 4.575 -0.458 1.146 1.00 93.44 102 SER A N 1
ATOM 767 C CA . SER A 1 102 ? 3.672 0.456 0.458 1.00 93.44 102 SER A CA 1
ATOM 768 C C . SER A 1 102 ? 4.036 1.924 0.688 1.00 93.44 102 SER A C 1
ATOM 770 O O . SER A 1 102 ? 4.142 2.689 -0.268 1.00 93.44 102 SER A O 1
ATOM 772 N N . LEU A 1 103 ? 4.358 2.302 1.930 1.00 93.69 103 LEU A N 1
ATOM 773 C CA . LEU A 1 103 ? 4.864 3.634 2.273 1.00 93.69 103 LEU A CA 1
ATOM 774 C C . LEU A 1 103 ? 6.146 3.974 1.515 1.00 93.69 103 LEU A C 1
ATOM 776 O O . LEU A 1 103 ? 6.279 5.087 1.017 1.00 93.69 103 LEU A O 1
ATOM 780 N N . GLN A 1 104 ? 7.078 3.025 1.404 1.00 94.75 104 GLN A N 1
ATOM 781 C CA . GLN A 1 104 ? 8.301 3.223 0.624 1.00 94.75 104 GLN A CA 1
ATOM 782 C C . GLN A 1 104 ? 7.979 3.441 -0.855 1.00 94.75 104 GLN A C 1
ATOM 784 O O . GLN A 1 104 ? 8.459 4.403 -1.452 1.00 94.75 104 GLN A O 1
ATOM 789 N N . ASN A 1 105 ? 7.123 2.597 -1.435 1.00 94.31 105 ASN A N 1
ATOM 790 C CA . ASN A 1 105 ? 6.734 2.718 -2.836 1.00 94.31 105 ASN A CA 1
ATOM 791 C C . ASN A 1 105 ? 6.056 4.059 -3.124 1.00 94.31 105 ASN A C 1
ATOM 793 O O . ASN A 1 105 ? 6.382 4.741 -4.095 1.00 94.31 105 ASN A O 1
ATOM 797 N N . MET A 1 106 ? 5.134 4.447 -2.255 1.00 95.25 106 MET A N 1
ATOM 798 C CA . MET A 1 106 ? 4.405 5.699 -2.331 1.00 95.25 106 MET A CA 1
ATOM 799 C C . MET A 1 106 ? 5.318 6.907 -2.141 1.00 95.25 106 MET A C 1
ATOM 801 O O . MET A 1 106 ? 5.221 7.846 -2.928 1.00 95.25 106 MET A O 1
ATOM 805 N N . HIS A 1 107 ? 6.252 6.859 -1.186 1.00 95.88 107 HIS A N 1
ATOM 806 C CA . HIS A 1 107 ? 7.266 7.895 -1.010 1.00 95.88 107 HIS A CA 1
ATOM 807 C C . HIS A 1 107 ? 8.028 8.137 -2.295 1.00 95.88 107 HIS A C 1
ATOM 809 O O . HIS A 1 107 ? 8.107 9.264 -2.774 1.00 95.88 107 HIS A O 1
ATOM 815 N N . THR A 1 108 ? 8.548 7.074 -2.895 1.00 93.75 108 THR A N 1
ATOM 816 C CA . THR A 1 108 ? 9.394 7.252 -4.059 1.00 93.75 108 THR A CA 1
ATOM 817 C C . THR A 1 108 ? 8.571 7.652 -5.299 1.00 93.75 108 THR A C 1
ATOM 819 O O . THR A 1 108 ? 9.045 8.461 -6.084 1.00 93.75 108 THR A O 1
ATOM 822 N N . VAL A 1 109 ? 7.314 7.201 -5.462 1.00 93.81 109 VAL A N 1
ATOM 823 C CA . VAL A 1 109 ? 6.408 7.753 -6.505 1.00 93.81 109 VAL A CA 1
ATOM 824 C C . VAL A 1 109 ? 6.124 9.237 -6.272 1.00 93.81 109 VAL A C 1
ATOM 826 O O . VAL A 1 109 ? 6.138 10.031 -7.206 1.00 93.81 109 VAL A O 1
ATOM 829 N N . THR A 1 110 ? 5.876 9.630 -5.027 1.00 93.94 110 THR A N 1
ATOM 830 C CA . THR A 1 110 ? 5.600 11.027 -4.682 1.00 93.94 110 THR A CA 1
ATOM 831 C C . THR A 1 110 ? 6.833 11.901 -4.902 1.00 93.94 110 THR A C 1
ATOM 833 O O . THR A 1 110 ? 6.707 13.041 -5.347 1.00 93.94 110 THR A O 1
ATOM 836 N N . LEU A 1 111 ? 8.029 11.366 -4.653 1.00 93.88 111 LEU A N 1
ATOM 837 C CA . LEU A 1 111 ? 9.295 12.011 -4.985 1.00 93.88 111 LEU A CA 1
ATOM 838 C C . LEU A 1 111 ? 9.438 12.216 -6.495 1.00 93.88 111 LEU A C 1
ATOM 840 O O . LEU A 1 111 ? 9.755 13.326 -6.910 1.00 93.88 111 LEU A O 1
ATOM 844 N N . ASP A 1 112 ? 9.123 11.203 -7.308 1.00 91.81 112 ASP A N 1
ATOM 845 C CA . ASP A 1 112 ? 9.155 11.327 -8.773 1.00 91.81 112 ASP A CA 1
ATOM 846 C C . ASP A 1 112 ? 8.178 12.407 -9.283 1.00 91.81 112 ASP A C 1
ATOM 848 O O . ASP A 1 112 ? 8.464 13.087 -10.265 1.00 91.81 112 ASP A O 1
ATOM 852 N N . ILE A 1 113 ? 7.029 12.583 -8.617 1.00 91.12 113 ILE A N 1
ATOM 853 C CA . ILE A 1 113 ? 6.015 13.591 -8.976 1.00 91.12 113 ILE A CA 1
ATOM 854 C C . ILE A 1 113 ? 6.432 14.999 -8.535 1.00 91.12 113 ILE A C 1
ATOM 856 O O . ILE A 1 113 ? 6.245 15.964 -9.272 1.00 91.12 113 ILE A O 1
ATOM 860 N N . THR A 1 114 ? 6.929 15.136 -7.306 1.00 93.81 114 THR A N 1
ATOM 861 C CA . THR A 1 114 ? 7.172 16.447 -6.681 1.00 93.81 114 THR A CA 1
ATOM 862 C C . THR A 1 114 ? 8.568 16.999 -6.931 1.00 93.81 114 THR A C 1
ATOM 864 O O . THR A 1 114 ? 8.765 18.203 -6.794 1.00 93.81 114 THR A O 1
ATOM 867 N N . GLY A 1 115 ? 9.545 16.138 -7.228 1.00 91.12 115 GLY A N 1
ATOM 868 C CA . GLY A 1 115 ? 10.955 16.505 -7.371 1.00 91.12 115 GLY A CA 1
ATOM 869 C C . GLY A 1 115 ? 11.634 16.977 -6.077 1.00 91.12 115 GLY A C 1
ATOM 870 O O . GLY A 1 115 ? 12.796 17.376 -6.116 1.00 91.12 115 GLY A O 1
ATOM 871 N N . HIS A 1 116 ? 10.942 16.947 -4.930 1.00 93.56 116 HIS A N 1
ATOM 872 C CA . HIS A 1 116 ? 11.437 17.477 -3.659 1.00 93.56 116 HIS A CA 1
ATOM 873 C C . HIS A 1 116 ? 11.163 16.513 -2.498 1.00 93.56 116 HIS A C 1
ATOM 875 O O . HIS A 1 116 ? 10.009 16.259 -2.157 1.00 93.56 116 HIS A O 1
ATOM 881 N N . GLU A 1 117 ? 12.227 16.060 -1.827 1.00 93.50 117 GLU A N 1
ATOM 882 C CA . GLU A 1 117 ? 12.178 15.093 -0.713 1.00 93.50 117 GLU A CA 1
ATOM 883 C C . GLU A 1 117 ? 11.213 15.499 0.406 1.00 93.50 117 GLU A C 1
ATOM 885 O O . GLU A 1 117 ? 10.386 14.709 0.856 1.00 93.50 117 GLU A O 1
ATOM 890 N N . PHE A 1 118 ? 11.262 16.761 0.835 1.00 94.75 118 PHE A N 1
ATOM 891 C CA . PHE A 1 118 ? 10.411 17.224 1.930 1.00 94.75 118 PHE A CA 1
ATOM 892 C C . PHE A 1 118 ? 8.919 17.189 1.564 1.00 94.75 118 PHE A C 1
ATOM 894 O O . PHE A 1 118 ? 8.096 16.696 2.337 1.00 94.75 118 PHE A O 1
ATOM 901 N N . SER A 1 119 ? 8.570 17.657 0.364 1.00 92.44 119 SER A N 1
ATOM 902 C CA . SER A 1 119 ? 7.196 17.606 -0.146 1.00 92.44 119 SER A CA 1
ATOM 903 C C . SER A 1 119 ? 6.717 16.165 -0.319 1.00 92.44 119 SER A C 1
ATOM 905 O O . SER A 1 119 ? 5.573 15.856 0.017 1.00 92.44 119 SER A O 1
ATOM 907 N N . ALA A 1 120 ? 7.597 15.275 -0.787 1.00 94.06 120 ALA A N 1
ATOM 908 C CA . ALA A 1 120 ? 7.302 13.859 -0.956 1.00 94.06 120 ALA A CA 1
ATOM 909 C C . ALA A 1 120 ? 6.985 13.168 0.374 1.00 94.06 120 ALA A C 1
ATOM 911 O O . ALA A 1 120 ? 5.977 12.465 0.476 1.00 94.06 120 ALA A O 1
ATOM 912 N N . LEU A 1 121 ? 7.787 13.420 1.412 1.00 94.56 121 LEU A N 1
ATOM 913 C CA . LEU A 1 121 ? 7.553 12.908 2.763 1.00 94.56 121 LEU A CA 1
ATOM 914 C C . LEU A 1 121 ? 6.218 13.392 3.333 1.00 94.56 121 LEU A C 1
ATOM 916 O O . LEU A 1 121 ? 5.440 12.582 3.840 1.00 94.56 121 LEU A O 1
ATOM 920 N N . LEU A 1 122 ? 5.932 14.694 3.223 1.00 95.12 122 LEU A N 1
ATOM 921 C CA . LEU A 1 122 ? 4.694 15.275 3.745 1.00 95.12 122 LEU A CA 1
ATOM 922 C C . LEU A 1 122 ? 3.454 14.709 3.052 1.00 95.12 122 LEU A C 1
ATOM 924 O O . LEU A 1 122 ? 2.506 14.316 3.730 1.00 95.12 122 LEU A O 1
ATOM 928 N N . LEU A 1 123 ? 3.458 14.640 1.720 1.00 93.12 123 LEU A N 1
ATOM 929 C CA . LEU A 1 123 ? 2.332 14.102 0.956 1.00 93.12 123 LEU A CA 1
ATOM 930 C C . LEU A 1 123 ? 2.150 12.602 1.186 1.00 93.12 123 LEU A C 1
ATOM 932 O O . LEU A 1 123 ? 1.017 12.148 1.337 1.00 93.12 123 LEU A O 1
ATOM 936 N N . THR A 1 124 ? 3.246 11.847 1.286 1.00 94.25 124 THR A N 1
ATOM 937 C CA . THR A 1 124 ? 3.184 10.417 1.618 1.00 94.25 124 THR A CA 1
ATOM 938 C C . THR A 1 124 ? 2.545 10.221 2.980 1.00 94.25 124 THR A C 1
ATOM 940 O O . THR A 1 124 ? 1.553 9.509 3.081 1.00 94.25 124 THR A O 1
ATOM 943 N N . GLY A 1 125 ? 3.048 10.915 4.006 1.00 92.19 125 GLY A N 1
ATOM 944 C CA . GLY A 1 125 ? 2.490 10.850 5.353 1.00 92.19 125 GLY A CA 1
ATOM 945 C C . GLY A 1 125 ? 1.026 11.288 5.402 1.00 92.19 125 GLY A C 1
ATOM 946 O O . GLY A 1 125 ? 0.212 10.629 6.044 1.00 92.19 125 GLY A O 1
ATOM 947 N N . LEU A 1 126 ? 0.665 12.359 4.687 1.00 93.31 126 LEU A N 1
ATOM 948 C CA . LEU A 1 126 ? -0.712 12.840 4.598 1.00 93.31 126 LEU A CA 1
ATOM 949 C C . LEU A 1 126 ? -1.633 11.760 4.031 1.00 93.31 126 LEU A C 1
ATOM 951 O O . LEU A 1 126 ? -2.616 11.383 4.670 1.00 93.31 126 LEU A O 1
ATOM 955 N N . PHE A 1 127 ? -1.330 11.254 2.841 1.00 92.88 127 PHE A N 1
ATOM 956 C CA . PHE A 1 127 ? -2.196 10.312 2.141 1.00 92.88 127 PHE A CA 1
ATOM 957 C C . PHE A 1 127 ? -2.192 8.917 2.780 1.00 92.88 127 PHE A C 1
ATOM 959 O O . PHE A 1 127 ? -3.223 8.251 2.746 1.00 92.88 127 PHE A O 1
ATOM 966 N N . SER A 1 128 ? -1.100 8.494 3.423 1.00 90.94 128 SER A N 1
ATOM 967 C CA . SER A 1 128 ? -1.035 7.200 4.106 1.00 90.94 128 SER A CA 1
ATOM 968 C C . SER A 1 128 ? -1.664 7.224 5.497 1.00 90.94 128 SER A C 1
ATOM 970 O O . SER A 1 128 ? -2.239 6.226 5.913 1.00 90.94 128 SER A O 1
ATOM 972 N N . ALA A 1 129 ? -1.571 8.335 6.240 1.00 89.25 129 ALA A N 1
ATOM 973 C CA . ALA A 1 129 ? -2.141 8.440 7.585 1.00 89.25 129 ALA A CA 1
ATOM 974 C C . ALA A 1 129 ? -3.633 8.794 7.560 1.00 89.25 129 ALA A C 1
ATOM 976 O O . ALA A 1 129 ? -4.383 8.330 8.420 1.00 89.25 129 ALA A O 1
ATOM 977 N N . SER A 1 130 ? -4.082 9.579 6.573 1.00 90.06 130 SER A N 1
ATOM 978 C CA . SER A 1 130 ? -5.474 10.046 6.478 1.00 90.06 130 SER A CA 1
ATOM 979 C C . SER A 1 130 ? -6.521 8.927 6.588 1.00 90.06 130 SER A C 1
ATOM 981 O O . SER A 1 130 ? -7.447 9.090 7.386 1.00 90.06 130 SER A O 1
ATOM 983 N N . PRO A 1 131 ? -6.398 7.771 5.898 1.00 84.81 131 PRO A N 1
ATOM 984 C CA . PRO A 1 131 ? -7.377 6.692 6.008 1.00 84.81 131 PRO A CA 1
ATOM 985 C C . PRO A 1 131 ? -7.519 6.181 7.443 1.00 84.81 131 PRO A C 1
ATOM 987 O O . PRO A 1 131 ? -8.632 6.020 7.944 1.00 84.81 131 PRO A O 1
ATOM 990 N N . PHE A 1 132 ? -6.393 5.987 8.133 1.00 82.81 132 PHE A N 1
ATOM 991 C CA . PHE A 1 132 ? -6.378 5.533 9.521 1.00 82.81 132 PHE A CA 1
ATOM 992 C C . PHE A 1 132 ? -6.952 6.581 10.460 1.00 82.81 132 PHE A C 1
ATOM 994 O O . PHE A 1 132 ? -7.754 6.240 11.325 1.00 82.81 132 PHE A O 1
ATOM 1001 N N . LEU A 1 133 ? -6.581 7.850 10.283 1.00 86.69 133 LEU A N 1
ATOM 1002 C CA . LEU A 1 133 ? -7.073 8.944 11.117 1.00 86.69 133 LEU A CA 1
ATOM 1003 C C . LEU A 1 133 ? -8.589 9.115 10.980 1.00 86.69 133 LEU A C 1
ATOM 1005 O O . LEU A 1 133 ? -9.269 9.275 11.990 1.00 86.69 133 LEU A O 1
ATOM 1009 N N . PHE A 1 134 ? -9.141 8.992 9.770 1.00 86.00 134 PHE A N 1
ATOM 1010 C CA . PHE A 1 134 ? -10.588 9.034 9.558 1.00 86.00 134 PHE A CA 1
ATOM 1011 C C . PHE A 1 134 ? -11.324 7.870 10.231 1.00 86.00 134 PHE A C 1
ATOM 1013 O O . PHE A 1 134 ? -12.367 8.074 10.860 1.00 86.00 134 PHE A O 1
ATOM 1020 N N . VAL A 1 135 ? -10.771 6.658 10.140 1.00 81.12 135 VAL A N 1
ATOM 1021 C CA . VAL A 1 135 ? -11.335 5.470 10.793 1.00 81.12 135 VAL A CA 1
ATOM 1022 C C . VAL A 1 135 ? -11.249 5.586 12.319 1.00 81.12 135 VAL A C 1
ATOM 1024 O O . VAL A 1 135 ? -12.234 5.314 13.006 1.00 81.12 135 VAL A O 1
ATOM 1027 N N . LEU A 1 136 ? -10.111 6.040 12.854 1.00 78.69 136 LEU A N 1
ATOM 1028 C CA . LEU A 1 136 ? -9.895 6.253 14.290 1.00 78.69 136 LEU A CA 1
ATOM 1029 C C . LEU A 1 136 ? -10.779 7.368 14.854 1.00 78.69 136 LEU A C 1
ATOM 1031 O O . LEU A 1 136 ? -11.277 7.243 15.970 1.00 78.69 136 LEU A O 1
ATOM 1035 N N . ALA A 1 137 ? -11.040 8.414 14.071 1.00 87.06 137 ALA A N 1
ATOM 1036 C CA . ALA A 1 137 ? -11.993 9.465 14.416 1.00 87.06 137 ALA A CA 1
ATOM 1037 C C . ALA A 1 137 ? -13.459 8.983 14.396 1.00 87.06 137 ALA A C 1
ATOM 1039 O O . ALA A 1 137 ? -14.364 9.742 14.739 1.00 87.06 137 ALA A O 1
ATOM 1040 N N . GLY A 1 138 ? -13.725 7.734 13.990 1.00 81.94 138 GLY A N 1
ATOM 1041 C CA . GLY A 1 138 ? -15.071 7.164 13.945 1.00 81.94 138 GLY A CA 1
ATOM 1042 C C . GLY A 1 138 ? -15.963 7.791 12.871 1.00 81.94 138 GLY A C 1
ATOM 1043 O O . GLY A 1 138 ? -17.190 7.694 12.959 1.00 81.94 138 GLY A O 1
ATOM 1044 N N . MET A 1 139 ? -15.372 8.431 11.858 1.00 85.44 139 MET A N 1
ATOM 1045 C CA . MET A 1 139 ? -16.110 9.097 10.789 1.00 85.44 139 MET A CA 1
ATOM 1046 C C . MET A 1 139 ? -16.706 8.059 9.832 1.00 85.44 139 MET A C 1
ATOM 1048 O O . MET A 1 139 ? -15.994 7.357 9.121 1.00 85.44 139 MET A O 1
ATOM 1052 N N . LYS A 1 140 ? -18.040 7.963 9.814 1.00 84.88 140 LYS A N 1
ATOM 1053 C CA . LYS A 1 140 ? -18.795 6.974 9.016 1.00 84.88 140 LYS A CA 1
ATOM 1054 C C . LYS A 1 140 ? -19.638 7.595 7.899 1.00 84.88 140 LYS A C 1
ATOM 1056 O O . LYS A 1 140 ? -20.515 6.931 7.349 1.00 84.88 140 LYS A O 1
ATOM 1061 N N . ASN A 1 141 ? -19.439 8.875 7.585 1.00 91.88 141 ASN A N 1
ATOM 1062 C CA . ASN A 1 141 ? -20.206 9.515 6.517 1.00 91.88 141 ASN A CA 1
ATOM 1063 C C . ASN A 1 141 ? -19.784 8.946 5.140 1.00 91.88 141 ASN A C 1
ATOM 1065 O O . ASN A 1 141 ? -18.672 8.447 4.958 1.00 91.88 141 ASN A O 1
ATOM 1069 N N . ARG A 1 142 ? -20.688 9.003 4.152 1.00 90.56 142 ARG A N 1
ATOM 1070 C CA . ARG A 1 142 ? -20.435 8.432 2.813 1.00 90.56 142 ARG A CA 1
ATOM 1071 C C . ARG A 1 142 ? -19.206 9.044 2.135 1.00 90.56 142 ARG A C 1
ATOM 1073 O O . ARG A 1 142 ? -18.492 8.341 1.433 1.00 90.56 142 ARG A O 1
ATOM 1080 N N . ILE A 1 143 ? -18.959 10.332 2.374 1.00 90.06 143 ILE A N 1
ATOM 1081 C CA . ILE A 1 143 ? -17.831 11.073 1.798 1.00 90.06 143 ILE A CA 1
ATOM 1082 C C . ILE A 1 143 ? -16.501 10.555 2.352 1.00 90.06 143 ILE A C 1
ATOM 1084 O O . ILE A 1 143 ? -15.585 10.308 1.580 1.00 90.06 143 ILE A O 1
ATOM 1088 N N . THR A 1 144 ? -16.394 10.330 3.661 1.00 87.19 144 THR A N 1
ATOM 1089 C CA . THR A 1 144 ? -15.195 9.758 4.280 1.00 87.19 144 THR A CA 1
ATOM 1090 C C . THR A 1 144 ? -14.961 8.338 3.794 1.00 87.19 144 THR A C 1
ATOM 1092 O O . THR A 1 144 ? -13.829 8.003 3.477 1.00 87.19 144 THR A O 1
ATOM 1095 N N . VAL A 1 145 ? -16.005 7.514 3.668 1.00 86.38 145 VAL A N 1
ATOM 1096 C CA . VAL A 1 145 ? -15.856 6.156 3.118 1.00 86.38 145 VAL A CA 1
ATOM 1097 C C . VAL A 1 145 ? -15.346 6.199 1.673 1.00 86.38 145 VAL A C 1
ATOM 1099 O O . VAL A 1 145 ? -14.423 5.463 1.335 1.00 86.38 145 VAL A O 1
ATOM 1102 N N . LEU A 1 146 ? -15.896 7.090 0.840 1.00 90.81 146 LEU A N 1
ATOM 1103 C CA . LEU A 1 146 ? -15.413 7.314 -0.525 1.00 90.81 146 LEU A CA 1
ATOM 1104 C C . LEU A 1 146 ? -13.945 7.765 -0.526 1.00 90.81 146 LEU A C 1
ATOM 1106 O O . LEU A 1 146 ? -13.136 7.202 -1.255 1.00 90.81 146 LEU A O 1
ATOM 1110 N N . LEU A 1 147 ? -13.596 8.750 0.303 1.00 90.56 147 LEU A N 1
ATOM 1111 C CA . LEU A 1 147 ? -12.245 9.299 0.396 1.00 90.56 147 LEU A CA 1
ATOM 1112 C C . LEU A 1 147 ? -11.233 8.242 0.853 1.00 90.56 147 LEU A C 1
ATOM 1114 O O . LEU A 1 147 ? -10.170 8.123 0.257 1.00 90.56 147 LEU A O 1
ATOM 1118 N N . VAL A 1 148 ? -11.577 7.436 1.860 1.00 88.75 148 VAL A N 1
ATOM 1119 C CA . VAL A 1 148 ? -10.775 6.283 2.295 1.00 88.75 148 VAL A CA 1
ATOM 1120 C C . VAL A 1 148 ? -10.586 5.302 1.136 1.00 88.75 148 VAL A C 1
ATOM 1122 O O . VAL A 1 148 ? -9.464 4.875 0.883 1.00 88.75 148 VAL A O 1
ATOM 1125 N N . GLY A 1 149 ? -11.651 4.991 0.392 1.00 88.56 149 GLY A N 1
ATOM 1126 C CA . GLY A 1 149 ? -11.569 4.140 -0.797 1.00 88.56 149 GLY A CA 1
ATOM 1127 C C . GLY A 1 149 ? -10.636 4.700 -1.876 1.00 88.56 149 GLY A C 1
ATOM 1128 O O . GLY A 1 149 ? -9.832 3.955 -2.431 1.00 88.56 149 GLY A O 1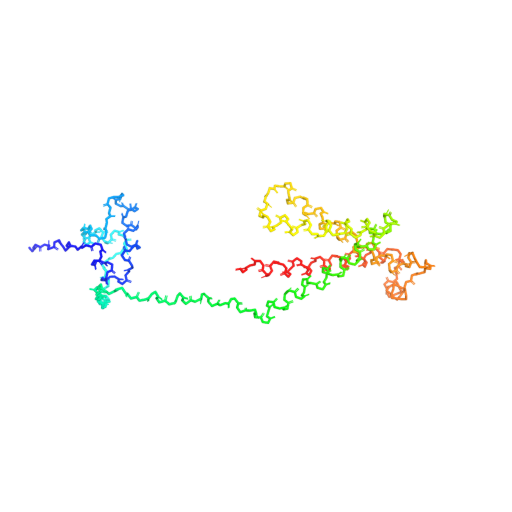
ATOM 1129 N N . LEU A 1 150 ? -10.687 6.010 -2.132 1.00 91.75 150 LEU A N 1
ATOM 1130 C CA . LEU A 1 150 ? -9.795 6.686 -3.080 1.00 91.75 150 LEU A CA 1
ATOM 1131 C C . LEU A 1 150 ? -8.333 6.661 -2.624 1.00 91.75 150 LEU A C 1
ATOM 1133 O O . LEU A 1 150 ? -7.448 6.433 -3.442 1.00 91.75 150 LEU A O 1
ATOM 1137 N N . LEU A 1 151 ? -8.075 6.854 -1.330 1.00 91.69 151 LEU A N 1
ATOM 1138 C CA . LEU A 1 151 ? -6.723 6.798 -0.773 1.00 91.69 151 LEU A CA 1
ATOM 1139 C C . LEU A 1 151 ? -6.131 5.383 -0.861 1.00 91.69 151 LEU A C 1
ATOM 1141 O O . LEU A 1 151 ? -4.977 5.232 -1.248 1.00 91.69 151 LEU A O 1
ATOM 1145 N N . ILE A 1 152 ? -6.936 4.345 -0.608 1.00 89.06 152 ILE A N 1
ATOM 1146 C CA . ILE A 1 152 ? -6.522 2.945 -0.807 1.00 89.06 152 ILE A CA 1
ATOM 1147 C C . ILE A 1 152 ? -6.252 2.662 -2.293 1.00 89.06 152 ILE A C 1
ATOM 1149 O O . ILE A 1 152 ? -5.280 1.988 -2.635 1.00 89.06 152 ILE A O 1
ATOM 1153 N N . ALA A 1 153 ? -7.088 3.179 -3.199 1.00 90.94 153 ALA A N 1
ATOM 1154 C CA . ALA A 1 153 ? -6.867 3.028 -4.636 1.00 90.94 153 ALA A CA 1
ATOM 1155 C C . ALA A 1 153 ? -5.570 3.721 -5.091 1.00 90.94 153 ALA A C 1
ATOM 1157 O O . ALA A 1 153 ? -4.817 3.153 -5.883 1.00 90.94 153 ALA A O 1
ATOM 1158 N N . TYR A 1 154 ? -5.279 4.909 -4.554 1.00 91.94 154 TYR A N 1
ATOM 1159 C CA . TYR A 1 154 ? -4.018 5.613 -4.787 1.00 91.94 154 TYR A CA 1
ATOM 1160 C C . TYR A 1 154 ? -2.816 4.804 -4.283 1.00 91.94 154 TYR A C 1
ATOM 1162 O O . TYR A 1 154 ? -1.835 4.637 -5.004 1.00 91.94 154 TYR A O 1
ATOM 1170 N N . GLU A 1 155 ? -2.915 4.217 -3.092 1.00 92.00 155 GLU A N 1
ATOM 1171 C CA . GLU A 1 155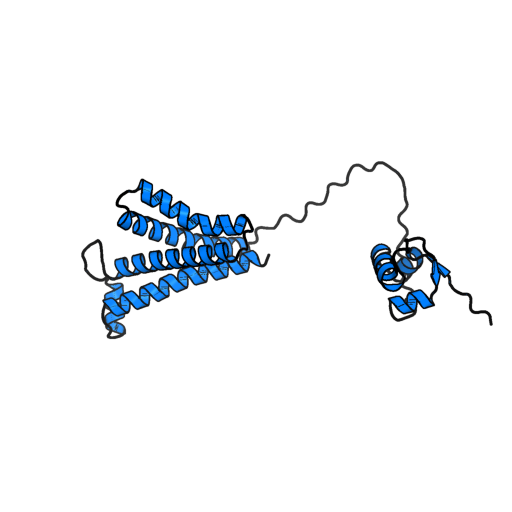 ? -1.885 3.334 -2.544 1.00 92.00 155 GLU A CA 1
ATOM 1172 C C . GLU A 1 155 ? -1.626 2.117 -3.456 1.00 92.00 155 GLU A C 1
ATOM 1174 O O . GLU A 1 155 ? -0.478 1.782 -3.769 1.00 92.00 155 GLU A O 1
ATOM 1179 N N . CYS A 1 156 ? -2.690 1.485 -3.963 1.00 92.94 156 CYS A N 1
ATOM 1180 C CA . CYS A 1 156 ? -2.581 0.398 -4.939 1.00 92.94 156 CYS A CA 1
ATOM 1181 C C . CYS A 1 156 ? -1.892 0.862 -6.230 1.00 92.94 156 CYS A C 1
ATOM 1183 O O . CYS A 1 156 ? -1.043 0.149 -6.765 1.00 92.94 156 CYS A O 1
ATOM 1185 N N . PHE A 1 157 ? -2.217 2.065 -6.710 1.00 94.19 157 PHE A N 1
ATOM 1186 C CA . PHE A 1 157 ? -1.595 2.661 -7.890 1.00 94.19 157 PHE A CA 1
ATOM 1187 C C . PHE A 1 157 ? -0.096 2.941 -7.691 1.00 94.19 157 PHE A C 1
ATOM 1189 O O . PHE A 1 157 ? 0.705 2.663 -8.587 1.00 94.19 157 PHE A O 1
ATOM 1196 N N . CYS A 1 158 ? 0.317 3.431 -6.519 1.00 95.00 158 CYS A N 1
ATOM 1197 C CA . CYS A 1 158 ? 1.732 3.635 -6.202 1.00 95.00 158 CYS A CA 1
ATOM 1198 C C . CYS A 1 158 ? 2.505 2.311 -6.192 1.00 95.00 158 CYS A C 1
ATOM 1200 O O . CYS A 1 158 ? 3.563 2.210 -6.819 1.00 95.00 158 CYS A O 1
ATOM 1202 N N . ASN A 1 159 ? 1.955 1.280 -5.544 1.00 95.38 159 ASN A N 1
ATOM 1203 C CA . ASN A 1 159 ? 2.540 -0.061 -5.544 1.00 95.38 159 ASN A CA 1
ATOM 1204 C C . ASN A 1 159 ? 2.648 -0.627 -6.961 1.00 95.38 159 ASN A C 1
ATOM 1206 O O . ASN A 1 159 ? 3.711 -1.099 -7.362 1.00 95.38 159 ASN A O 1
ATOM 1210 N N . PHE A 1 160 ? 1.577 -0.510 -7.745 1.00 96.19 160 PHE A N 1
ATOM 1211 C CA . PHE A 1 160 ? 1.563 -0.912 -9.145 1.00 96.19 160 PHE A CA 1
ATOM 1212 C C . PHE A 1 160 ? 2.682 -0.224 -9.937 1.00 96.19 160 PHE A C 1
ATOM 1214 O O . PHE A 1 160 ? 3.478 -0.896 -10.591 1.00 96.19 160 PHE A O 1
ATOM 1221 N N . THR A 1 161 ? 2.772 1.105 -9.846 1.00 94.50 161 THR A N 1
ATOM 1222 C CA . THR A 1 161 ? 3.740 1.913 -10.602 1.00 94.50 161 THR A CA 1
ATOM 1223 C C . THR A 1 161 ? 5.170 1.530 -10.245 1.00 94.50 161 THR A C 1
ATOM 1225 O O . THR A 1 161 ? 6.012 1.390 -11.132 1.00 94.50 161 THR A O 1
ATOM 1228 N N . ARG A 1 162 ? 5.450 1.281 -8.959 1.00 94.50 162 ARG A N 1
ATOM 1229 C CA . ARG A 1 162 ? 6.782 0.859 -8.512 1.00 94.50 162 ARG A CA 1
ATOM 1230 C C . ARG A 1 162 ? 7.167 -0.531 -8.944 1.00 94.50 162 ARG A C 1
ATOM 1232 O O . ARG A 1 162 ? 8.292 -0.718 -9.403 1.00 94.50 162 ARG A O 1
ATOM 1239 N N . ILE A 1 163 ? 6.249 -1.481 -8.857 1.00 94.69 163 ILE A N 1
ATOM 1240 C CA . ILE A 1 163 ? 6.512 -2.839 -9.325 1.00 94.69 163 ILE A CA 1
ATOM 1241 C C . ILE A 1 163 ? 6.685 -2.820 -10.846 1.00 94.69 163 ILE A C 1
ATOM 1243 O O . ILE A 1 163 ? 7.626 -3.416 -11.358 1.00 94.69 163 ILE A O 1
ATOM 1247 N N . TYR A 1 164 ? 5.859 -2.053 -11.564 1.00 95.00 164 TYR A N 1
ATOM 1248 C CA . TYR A 1 164 ? 5.931 -1.947 -13.020 1.00 95.00 164 TYR A CA 1
ATOM 1249 C C . TYR A 1 164 ? 7.258 -1.337 -13.462 1.00 95.00 164 TYR A C 1
ATOM 1251 O O . TYR A 1 164 ? 7.996 -1.972 -14.211 1.00 95.00 164 TYR A O 1
ATOM 1259 N N . GLY A 1 165 ? 7.603 -0.159 -12.936 1.00 92.44 165 GLY A N 1
ATOM 1260 C CA . GLY A 1 165 ? 8.870 0.499 -13.245 1.00 92.44 165 GLY A CA 1
ATOM 1261 C C . GLY A 1 165 ? 10.082 -0.337 -12.833 1.00 92.44 165 GLY A C 1
ATOM 1262 O O . GLY A 1 165 ? 11.065 -0.400 -13.568 1.00 92.44 165 GLY A O 1
ATOM 1263 N N . GLY A 1 166 ? 9.991 -1.056 -11.709 1.00 92.12 166 GLY A N 1
ATOM 1264 C CA . GLY A 1 166 ? 11.018 -1.994 -11.266 1.00 92.12 166 GLY A CA 1
ATOM 1265 C C . GLY A 1 166 ? 11.204 -3.176 -12.219 1.00 92.12 166 GLY A C 1
ATOM 1266 O O . GLY A 1 166 ? 12.341 -3.544 -12.501 1.00 92.12 166 GLY A O 1
ATOM 1267 N N . LEU A 1 167 ? 10.114 -3.743 -12.745 1.00 92.69 167 LEU A N 1
ATOM 1268 C CA . LEU A 1 167 ? 10.137 -4.875 -13.673 1.00 92.69 167 LEU A CA 1
ATOM 1269 C C . LEU A 1 167 ? 10.638 -4.486 -15.067 1.00 92.69 167 LEU A C 1
ATOM 1271 O O . LEU A 1 167 ? 11.381 -5.260 -15.674 1.00 92.69 167 LEU A O 1
ATOM 1275 N N . THR A 1 168 ? 10.248 -3.313 -15.568 1.00 92.75 168 THR A N 1
ATOM 1276 C CA . THR A 1 168 ? 10.628 -2.824 -16.903 1.00 92.75 168 THR A CA 1
ATOM 1277 C C . THR A 1 168 ? 11.943 -2.045 -16.920 1.00 92.75 168 THR A C 1
ATOM 1279 O O . THR A 1 168 ? 12.470 -1.778 -17.995 1.00 92.75 168 THR A O 1
ATOM 1282 N N . GLY A 1 169 ? 12.476 -1.668 -15.754 1.00 87.44 169 GLY A N 1
ATOM 1283 C CA . GLY A 1 169 ? 13.711 -0.890 -15.639 1.00 87.44 169 GLY A CA 1
ATOM 1284 C C . GLY A 1 169 ? 13.549 0.610 -15.912 1.00 87.44 169 GLY A C 1
ATOM 1285 O O . GLY A 1 169 ? 14.557 1.299 -16.118 1.00 87.44 169 GLY A O 1
ATOM 1286 N N . PHE A 1 170 ? 12.317 1.135 -15.903 1.00 81.94 170 PHE A N 1
ATOM 1287 C CA . PHE A 1 170 ? 12.077 2.579 -15.993 1.00 81.94 170 PHE A CA 1
ATOM 1288 C C . PHE A 1 170 ? 12.746 3.300 -14.808 1.00 81.94 170 PHE A C 1
ATOM 1290 O O . PHE A 1 170 ? 12.559 2.919 -13.655 1.00 81.94 170 PHE A O 1
ATOM 1297 N N . GLY A 1 171 ? 13.555 4.326 -15.098 1.00 66.88 171 GLY A N 1
ATOM 1298 C CA . GLY A 1 171 ? 14.279 5.115 -14.088 1.00 66.88 171 GLY A CA 1
ATOM 1299 C C . GLY A 1 171 ? 15.676 4.601 -13.701 1.00 66.88 171 GLY A C 1
ATOM 1300 O O . GLY A 1 171 ? 16.317 5.206 -12.847 1.00 66.88 171 GLY A O 1
ATOM 1301 N N . ARG A 1 172 ? 16.178 3.515 -14.313 1.00 70.50 172 ARG A N 1
ATOM 1302 C CA . ARG A 1 172 ? 17.582 3.069 -14.156 1.00 70.50 172 ARG A CA 1
ATOM 1303 C C . ARG A 1 172 ? 18.319 2.980 -15.487 1.00 70.50 172 ARG A C 1
ATOM 1305 O O . ARG A 1 172 ? 19.197 3.784 -15.758 1.00 70.50 172 ARG A O 1
ATOM 1312 N N . SER A 1 173 ? 17.968 1.985 -16.297 1.00 75.44 173 SER A N 1
ATOM 1313 C CA . SER A 1 173 ? 18.659 1.663 -17.553 1.00 75.44 173 SER A CA 1
ATOM 1314 C C . SER A 1 173 ? 17.704 1.428 -18.723 1.00 75.44 173 SER A C 1
ATOM 1316 O O . SER A 1 173 ? 18.160 1.247 -19.846 1.00 75.44 173 SER A O 1
ATOM 1318 N N . GLY A 1 174 ? 16.388 1.410 -18.473 1.00 76.25 174 GLY A N 1
ATOM 1319 C CA . GLY A 1 174 ? 15.367 1.118 -19.480 1.00 76.25 174 GLY A CA 1
ATOM 1320 C C . GLY A 1 174 ? 15.287 -0.356 -19.890 1.00 76.25 174 GLY A C 1
ATOM 1321 O O . GLY A 1 174 ? 14.451 -0.699 -20.722 1.00 76.25 174 GLY A O 1
ATOM 1322 N N . PHE A 1 175 ? 16.126 -1.226 -19.315 1.00 86.12 175 PHE A N 1
ATOM 1323 C CA . PHE A 1 175 ? 16.125 -2.653 -19.622 1.00 86.12 175 PHE A CA 1
ATOM 1324 C C . PHE A 1 175 ? 15.266 -3.451 -18.629 1.00 86.12 175 PHE A C 1
ATOM 1326 O O . PHE A 1 175 ? 15.421 -3.281 -17.414 1.00 86.12 175 PHE A O 1
ATOM 1333 N N . PRO A 1 176 ? 14.420 -4.374 -19.125 1.00 90.19 176 PRO A N 1
ATOM 1334 C CA . PRO A 1 176 ? 13.649 -5.294 -18.298 1.00 90.19 176 PRO A CA 1
ATOM 1335 C C . PRO A 1 176 ? 14.509 -6.116 -17.340 1.00 90.19 176 PRO A C 1
ATOM 1337 O O . PRO A 1 176 ? 15.643 -6.491 -17.643 1.00 90.19 176 PRO A O 1
ATOM 1340 N N . THR A 1 177 ? 13.939 -6.468 -16.190 1.00 92.31 177 THR A N 1
ATOM 1341 C CA . THR A 1 177 ? 14.592 -7.393 -15.259 1.00 92.31 177 THR A CA 1
ATOM 1342 C C . THR A 1 177 ? 14.731 -8.785 -15.868 1.00 92.31 177 THR A C 1
ATOM 1344 O O . THR A 1 177 ? 13.869 -9.247 -16.614 1.00 92.31 177 THR A O 1
ATOM 1347 N N . ARG A 1 178 ? 15.777 -9.517 -15.461 1.00 92.62 178 ARG A N 1
ATOM 1348 C CA . ARG A 1 178 ? 15.937 -10.936 -15.819 1.00 92.62 178 ARG A CA 1
ATOM 1349 C C . ARG A 1 178 ? 14.733 -11.777 -15.388 1.00 92.62 178 ARG A C 1
ATOM 1351 O O . ARG A 1 178 ? 14.351 -12.692 -16.102 1.00 92.62 178 ARG A O 1
ATOM 1358 N N . PHE A 1 179 ? 14.138 -11.458 -14.237 1.00 93.88 179 PHE A N 1
ATOM 1359 C CA . PHE A 1 179 ? 12.910 -12.107 -13.781 1.00 93.88 179 PHE A CA 1
ATOM 1360 C C . PHE A 1 179 ? 11.773 -11.913 -14.788 1.00 93.88 179 PHE A C 1
ATOM 1362 O O . PHE A 1 179 ? 11.177 -12.898 -15.210 1.00 93.88 179 PHE A O 1
ATOM 1369 N N . LEU A 1 180 ? 11.520 -10.672 -15.218 1.00 93.75 180 LEU A N 1
ATOM 1370 C CA . LEU A 1 180 ? 10.498 -10.401 -16.226 1.00 93.75 180 LEU A CA 1
ATOM 1371 C C . LEU A 1 180 ? 10.796 -11.137 -17.539 1.00 93.75 180 LEU A C 1
ATOM 1373 O O . LEU A 1 180 ? 9.883 -11.749 -18.077 1.00 93.75 180 LEU A O 1
ATOM 1377 N N . GLY A 1 181 ? 12.058 -11.140 -17.989 1.00 92.94 181 GLY A N 1
ATOM 1378 C CA . GLY A 1 181 ? 12.497 -11.881 -19.178 1.00 92.94 181 GLY A CA 1
ATOM 1379 C C . GLY A 1 181 ? 12.191 -13.382 -19.104 1.00 92.94 181 GLY A C 1
ATOM 1380 O O . GLY A 1 181 ? 11.624 -13.957 -20.025 1.00 92.94 181 GLY A O 1
ATOM 1381 N N . LEU A 1 182 ? 12.470 -14.017 -17.963 1.00 95.31 182 LEU A N 1
ATOM 1382 C CA . LEU A 1 182 ? 12.149 -15.434 -17.765 1.00 95.31 182 LEU A CA 1
ATOM 1383 C C . LEU A 1 182 ? 10.641 -15.696 -17.793 1.00 95.31 182 LEU A C 1
ATOM 1385 O O . LEU A 1 182 ? 10.200 -16.687 -18.366 1.00 95.31 182 LEU A O 1
ATOM 1389 N N . VAL A 1 183 ? 9.837 -14.821 -17.185 1.00 94.81 183 VAL A N 1
ATOM 1390 C CA . VAL A 1 183 ? 8.375 -14.968 -17.208 1.00 94.81 183 VAL A CA 1
ATOM 1391 C C . VAL A 1 183 ? 7.844 -14.783 -18.632 1.00 94.81 183 VAL A C 1
ATOM 1393 O O . VAL A 1 183 ? 6.997 -15.560 -19.069 1.00 94.81 183 VAL A O 1
ATOM 1396 N N . THR A 1 184 ? 8.351 -13.803 -19.382 1.00 94.88 184 THR A N 1
ATOM 1397 C CA . THR A 1 184 ? 7.952 -13.609 -20.781 1.00 94.88 184 THR A CA 1
ATOM 1398 C C . THR A 1 184 ? 8.303 -14.807 -21.650 1.00 94.88 184 THR A C 1
ATOM 1400 O O . THR A 1 184 ? 7.462 -15.212 -22.449 1.00 94.88 184 THR A O 1
ATOM 1403 N N . ASP A 1 185 ? 9.473 -15.417 -21.442 1.00 95.44 185 ASP A N 1
ATOM 1404 C CA . ASP A 1 185 ? 9.918 -16.595 -22.191 1.00 95.44 185 ASP A CA 1
ATOM 1405 C C . ASP A 1 185 ? 9.060 -17.826 -21.869 1.00 95.44 185 ASP A C 1
ATOM 1407 O O . ASP A 1 185 ? 8.596 -18.518 -22.772 1.00 95.44 185 ASP A O 1
ATOM 1411 N N . VAL A 1 186 ? 8.788 -18.075 -20.581 1.00 96.44 186 VAL A N 1
ATOM 1412 C CA . VAL A 1 186 ? 7.984 -19.226 -20.130 1.00 96.44 186 VAL A CA 1
ATOM 1413 C C . VAL A 1 186 ? 6.553 -19.159 -20.658 1.00 96.44 186 VAL A C 1
ATOM 1415 O O . VAL A 1 186 ? 5.994 -20.181 -21.051 1.00 96.44 186 VAL A O 1
ATOM 1418 N N . PHE A 1 187 ? 5.950 -17.969 -20.666 1.00 94.44 187 PHE A N 1
ATOM 1419 C CA . PHE A 1 187 ? 4.564 -17.790 -21.102 1.00 94.44 187 PHE A CA 1
ATOM 1420 C C . PHE A 1 187 ? 4.428 -17.362 -22.567 1.00 94.44 187 PHE A C 1
ATOM 1422 O O . PHE A 1 187 ? 3.304 -17.208 -23.037 1.00 94.44 187 PHE A O 1
ATOM 1429 N N . ASN A 1 188 ? 5.540 -17.175 -23.288 1.00 94.69 188 ASN A N 1
ATOM 1430 C CA . ASN A 1 188 ? 5.577 -16.637 -24.650 1.00 94.69 188 ASN A CA 1
ATOM 1431 C C . ASN A 1 188 ? 4.758 -15.334 -24.791 1.00 94.69 188 ASN A C 1
ATOM 1433 O O . ASN A 1 188 ? 3.841 -15.219 -25.605 1.00 94.69 188 ASN A O 1
ATOM 1437 N N . THR A 1 189 ? 5.048 -14.359 -23.927 1.00 95.19 189 THR A N 1
ATOM 1438 C CA . THR A 1 189 ? 4.311 -13.086 -23.813 1.00 95.19 189 THR A CA 1
ATOM 1439 C C . THR A 1 189 ? 5.228 -11.877 -23.994 1.00 95.19 189 THR A C 1
ATOM 1441 O O . THR A 1 189 ? 6.444 -11.979 -23.875 1.00 95.19 189 THR A O 1
ATOM 1444 N N . GLY A 1 190 ? 4.653 -10.703 -24.274 1.00 92.19 190 GLY A N 1
ATOM 1445 C CA . GLY A 1 190 ? 5.416 -9.460 -24.404 1.00 92.19 190 GLY A CA 1
ATOM 1446 C C . GLY A 1 190 ? 5.731 -8.792 -23.060 1.00 92.19 190 GLY A C 1
ATOM 1447 O O . GLY A 1 190 ? 4.872 -8.695 -22.186 1.00 92.19 190 GLY A O 1
ATOM 1448 N N . THR A 1 191 ? 6.933 -8.224 -22.939 1.00 91.44 191 THR A N 1
ATOM 1449 C CA . THR A 1 191 ? 7.472 -7.549 -21.742 1.00 91.44 191 THR A CA 1
ATOM 1450 C C . THR A 1 191 ? 6.507 -6.580 -21.063 1.00 91.44 191 THR A C 1
ATOM 1452 O O . THR A 1 191 ? 6.268 -6.688 -19.862 1.00 91.44 191 THR A O 1
ATOM 1455 N N . HIS A 1 192 ? 5.935 -5.630 -21.807 1.00 91.69 192 HIS A N 1
ATOM 1456 C CA . HIS A 1 192 ? 5.079 -4.596 -21.219 1.00 91.69 192 HIS A CA 1
ATOM 1457 C C . HIS A 1 192 ? 3.758 -5.154 -20.687 1.00 91.69 192 HIS A C 1
ATOM 1459 O O . HIS A 1 192 ? 3.340 -4.789 -19.590 1.00 91.69 192 HIS A O 1
ATOM 1465 N N . GLY A 1 193 ? 3.123 -6.062 -21.435 1.00 92.06 193 GLY A N 1
ATOM 1466 C CA . GLY A 1 193 ? 1.875 -6.699 -21.011 1.00 92.06 193 GLY A CA 1
ATOM 1467 C C . GLY A 1 193 ? 2.079 -7.563 -19.769 1.00 92.06 193 GLY A C 1
ATOM 1468 O O . GLY A 1 193 ? 1.313 -7.467 -18.812 1.00 92.06 193 GLY A O 1
ATOM 1469 N N . THR A 1 194 ? 3.164 -8.338 -19.743 1.00 94.19 194 THR A N 1
ATOM 1470 C CA . THR A 1 194 ? 3.515 -9.196 -18.605 1.00 94.19 194 THR A CA 1
ATOM 1471 C C . THR A 1 194 ? 3.870 -8.376 -17.371 1.00 94.19 194 THR A C 1
ATOM 1473 O O . THR A 1 194 ? 3.398 -8.687 -16.280 1.00 94.19 194 THR A O 1
ATOM 1476 N N . ALA A 1 195 ? 4.620 -7.282 -17.529 1.00 94.88 195 ALA A N 1
ATOM 1477 C CA . ALA A 1 195 ? 4.898 -6.359 -16.432 1.00 94.88 195 ALA A CA 1
ATOM 1478 C C . ALA A 1 195 ? 3.612 -5.738 -15.873 1.00 94.88 195 ALA A C 1
ATOM 1480 O O . ALA A 1 195 ? 3.433 -5.699 -14.661 1.00 94.88 195 ALA A O 1
ATOM 1481 N N . LEU A 1 196 ? 2.697 -5.293 -16.741 1.00 95.31 196 LEU A N 1
ATOM 1482 C CA . LEU A 1 196 ? 1.412 -4.720 -16.336 1.00 95.31 196 LEU A CA 1
ATOM 1483 C C . LEU A 1 196 ? 0.585 -5.733 -15.533 1.00 95.31 196 LEU A C 1
ATOM 1485 O O . LEU A 1 196 ? 0.104 -5.414 -14.445 1.00 95.31 196 LEU A O 1
ATOM 1489 N N . ALA A 1 197 ? 0.468 -6.967 -16.027 1.00 95.75 197 ALA A N 1
ATOM 1490 C CA . ALA A 1 197 ? -0.265 -8.025 -15.342 1.00 95.75 197 ALA A CA 1
ATOM 1491 C C . ALA A 1 197 ? 0.356 -8.366 -13.976 1.00 95.75 197 ALA A C 1
ATOM 1493 O O . ALA A 1 197 ? -0.350 -8.392 -12.967 1.00 95.75 197 ALA A O 1
ATOM 1494 N N . LEU A 1 198 ? 1.678 -8.572 -13.923 1.00 95.62 198 LEU A N 1
ATOM 1495 C CA . LEU A 1 198 ? 2.388 -8.896 -12.684 1.00 95.62 198 LEU A CA 1
ATOM 1496 C C . LEU A 1 198 ? 2.272 -7.777 -11.648 1.00 95.62 198 LEU A C 1
ATOM 1498 O O . LEU A 1 198 ? 1.973 -8.055 -10.488 1.00 95.62 198 LEU A O 1
ATOM 1502 N N . SER A 1 199 ? 2.449 -6.522 -12.059 1.00 95.75 199 SER A N 1
ATOM 1503 C CA . SER A 1 199 ? 2.305 -5.373 -11.164 1.00 95.75 199 SER A CA 1
ATOM 1504 C C . SER A 1 199 ? 0.894 -5.243 -10.612 1.00 95.75 199 SER A C 1
ATOM 1506 O O . SER A 1 199 ? 0.733 -4.968 -9.424 1.00 95.75 199 SER A O 1
ATOM 1508 N N . GLY A 1 200 ? -0.128 -5.484 -11.440 1.00 95.69 200 GLY A N 1
ATOM 1509 C CA . GLY A 1 200 ? -1.524 -5.497 -11.002 1.00 95.69 200 GLY A CA 1
ATOM 1510 C C . GLY A 1 200 ? -1.789 -6.585 -9.964 1.00 95.69 200 GLY A C 1
ATOM 1511 O O . GLY A 1 200 ? -2.344 -6.304 -8.901 1.00 95.69 200 GLY A O 1
ATOM 1512 N N . ILE A 1 201 ? -1.331 -7.810 -10.235 1.00 95.19 201 ILE A N 1
ATOM 1513 C CA . ILE A 1 201 ? -1.490 -8.949 -9.323 1.00 95.19 201 ILE A CA 1
ATOM 1514 C C . ILE A 1 201 ? -0.764 -8.687 -8.001 1.00 95.19 201 ILE A C 1
ATOM 1516 O O . ILE A 1 201 ? -1.358 -8.848 -6.938 1.00 95.19 201 ILE A O 1
ATOM 1520 N N . MET A 1 202 ? 0.498 -8.257 -8.039 1.00 94.06 202 MET A N 1
ATOM 1521 C CA . MET A 1 202 ? 1.283 -8.031 -6.824 1.00 94.06 202 MET A CA 1
ATOM 1522 C C . MET A 1 202 ? 0.736 -6.873 -5.980 1.00 94.06 202 MET A C 1
ATOM 1524 O O . MET A 1 202 ? 0.641 -7.013 -4.760 1.00 94.06 202 MET A O 1
ATOM 1528 N N . ALA A 1 203 ? 0.318 -5.766 -6.605 1.00 93.62 203 ALA A N 1
ATOM 1529 C CA . ALA A 1 203 ? -0.333 -4.665 -5.893 1.00 93.62 203 ALA A CA 1
ATOM 1530 C C . ALA A 1 203 ? -1.659 -5.117 -5.254 1.00 93.62 203 ALA A C 1
ATOM 1532 O O . ALA A 1 203 ? -1.920 -4.819 -4.088 1.00 93.62 203 ALA A O 1
ATOM 1533 N N . GLY A 1 204 ? -2.460 -5.904 -5.982 1.00 92.19 204 GLY A N 1
ATOM 1534 C CA . GLY A 1 204 ? -3.700 -6.486 -5.467 1.00 92.19 204 GLY A CA 1
ATOM 1535 C C . GLY A 1 204 ? -3.472 -7.443 -4.294 1.00 92.19 204 GLY A C 1
ATOM 1536 O O . GLY A 1 204 ? -4.193 -7.375 -3.300 1.00 92.19 204 GLY A O 1
ATOM 1537 N N . LEU A 1 205 ? -2.444 -8.295 -4.362 1.00 92.44 205 LEU A N 1
ATOM 1538 C CA . LEU A 1 205 ? -2.073 -9.198 -3.269 1.00 92.44 205 LEU A CA 1
ATOM 1539 C C . LEU A 1 205 ? -1.632 -8.429 -2.019 1.00 92.44 205 LEU A C 1
ATOM 1541 O O . LEU A 1 205 ? -2.062 -8.775 -0.919 1.00 92.44 205 LEU A O 1
ATOM 1545 N N . ALA A 1 206 ? -0.829 -7.372 -2.172 1.00 89.25 206 ALA A N 1
ATOM 1546 C CA . ALA A 1 206 ? -0.418 -6.528 -1.051 1.00 89.25 206 ALA A CA 1
ATOM 1547 C C . ALA A 1 206 ? -1.633 -5.891 -0.350 1.00 89.25 206 ALA A C 1
ATOM 1549 O O . ALA A 1 206 ? -1.766 -5.990 0.873 1.00 89.25 206 ALA A O 1
ATOM 1550 N N . ALA A 1 207 ? -2.565 -5.330 -1.129 1.00 87.88 207 ALA A N 1
ATOM 1551 C CA . ALA A 1 207 ? -3.806 -4.761 -0.607 1.00 87.88 207 ALA A CA 1
ATOM 1552 C C . ALA A 1 207 ? -4.699 -5.819 0.067 1.00 87.88 207 ALA A C 1
ATOM 1554 O O . ALA A 1 207 ? -5.249 -5.578 1.144 1.00 87.88 207 ALA A O 1
ATOM 1555 N N . ALA A 1 208 ? -4.815 -7.013 -0.523 1.00 88.56 208 ALA A N 1
ATOM 1556 C CA . ALA A 1 208 ? -5.620 -8.105 0.021 1.00 88.56 208 ALA A CA 1
ATOM 1557 C C . ALA A 1 208 ? -5.076 -8.618 1.362 1.00 88.56 208 ALA A C 1
ATOM 1559 O O . ALA A 1 208 ? -5.851 -8.798 2.302 1.00 88.56 208 ALA A O 1
ATOM 1560 N N . VAL A 1 209 ? -3.756 -8.812 1.481 1.00 89.12 209 VAL A N 1
ATOM 1561 C CA . VAL A 1 209 ? -3.115 -9.231 2.740 1.00 89.12 209 VAL A CA 1
ATOM 1562 C C . VAL A 1 209 ? -3.379 -8.204 3.838 1.00 89.12 209 VAL A C 1
ATOM 1564 O O . VAL A 1 209 ? -3.795 -8.579 4.936 1.00 89.12 209 VAL A O 1
ATOM 1567 N N . PHE A 1 210 ? -3.211 -6.916 3.526 1.00 85.56 210 PHE A N 1
ATOM 1568 C CA . PHE A 1 210 ? -3.490 -5.837 4.466 1.00 85.56 210 PHE A CA 1
ATOM 1569 C C . PHE A 1 210 ? -4.960 -5.841 4.915 1.00 85.56 210 PHE A C 1
ATOM 1571 O O . PHE A 1 210 ? -5.253 -5.836 6.112 1.00 85.56 210 PHE A O 1
ATOM 1578 N N . TYR A 1 211 ? -5.892 -5.913 3.960 1.00 84.62 211 TYR A N 1
ATOM 1579 C CA . TYR A 1 211 ? -7.330 -5.902 4.226 1.00 84.62 211 TYR A CA 1
ATOM 1580 C C . TYR A 1 211 ? -7.783 -7.096 5.079 1.00 84.62 211 TYR A C 1
ATOM 1582 O O . TYR A 1 211 ? -8.541 -6.926 6.037 1.00 84.62 211 TYR A O 1
ATOM 1590 N N . ILE A 1 212 ? -7.291 -8.302 4.773 1.00 87.94 212 ILE A N 1
ATOM 1591 C CA . ILE A 1 212 ? -7.602 -9.515 5.540 1.00 87.94 212 ILE A CA 1
ATOM 1592 C C . ILE A 1 212 ? -7.056 -9.395 6.968 1.00 87.94 212 ILE A C 1
ATOM 1594 O O . ILE A 1 212 ? -7.794 -9.649 7.921 1.00 87.94 212 ILE A O 1
ATOM 1598 N N . ALA A 1 213 ? -5.800 -8.965 7.134 1.00 85.19 213 ALA A N 1
ATOM 1599 C CA . ALA A 1 213 ? -5.192 -8.792 8.452 1.00 85.19 213 ALA A CA 1
ATOM 1600 C C . ALA A 1 213 ? -5.949 -7.756 9.301 1.00 85.19 213 ALA A C 1
ATOM 1602 O O . ALA A 1 213 ? -6.248 -8.011 10.470 1.00 85.19 213 ALA A O 1
ATOM 1603 N N . TYR A 1 214 ? -6.326 -6.623 8.700 1.00 82.88 214 TYR A N 1
ATOM 1604 C CA . TYR A 1 214 ? -7.126 -5.588 9.353 1.00 82.88 214 TYR A CA 1
ATOM 1605 C C . TYR A 1 214 ? -8.502 -6.109 9.789 1.00 82.88 214 TYR A C 1
ATOM 1607 O O . TYR A 1 214 ? -8.909 -5.903 10.935 1.00 82.88 214 TYR A O 1
ATOM 1615 N N . ASN A 1 215 ? -9.206 -6.827 8.911 1.00 84.56 215 ASN A N 1
ATOM 1616 C CA . ASN A 1 215 ? -10.520 -7.390 9.220 1.00 84.56 215 ASN A CA 1
ATOM 1617 C C . ASN A 1 215 ? -10.470 -8.439 10.338 1.00 84.56 215 ASN A C 1
ATOM 1619 O O . ASN A 1 215 ? -11.360 -8.481 11.183 1.00 84.56 215 ASN A O 1
ATOM 1623 N N . GLU A 1 216 ? -9.441 -9.284 10.379 1.00 85.06 216 GLU A N 1
ATOM 1624 C CA . GLU A 1 216 ? -9.274 -10.244 11.477 1.00 85.06 216 GLU A CA 1
ATOM 1625 C C . GLU A 1 216 ? -8.944 -9.559 12.811 1.00 85.06 216 GLU A C 1
ATOM 1627 O O . GLU A 1 216 ? -9.363 -10.024 13.875 1.00 85.06 216 GLU A O 1
ATOM 1632 N N . LEU A 1 217 ? -8.235 -8.427 12.780 1.00 81.56 217 LEU A N 1
ATOM 1633 C CA . LEU A 1 217 ? -7.975 -7.618 13.972 1.00 81.56 217 LEU A CA 1
ATOM 1634 C C . LEU A 1 217 ? -9.221 -6.867 14.461 1.00 81.56 217 LEU A C 1
ATOM 1636 O O . LEU A 1 217 ? -9.403 -6.747 15.672 1.00 81.56 217 LEU A O 1
ATOM 1640 N N . SER A 1 218 ? -10.078 -6.388 13.553 1.00 77.31 218 SER A N 1
ATOM 1641 C CA . SER A 1 218 ? -11.265 -5.583 13.882 1.00 77.31 218 SER A CA 1
ATOM 1642 C C . SER A 1 218 ? -12.462 -6.398 14.385 1.00 77.31 218 SER A C 1
ATOM 1644 O O . SER A 1 218 ? -13.356 -5.841 15.017 1.00 77.31 218 SER A O 1
ATOM 1646 N N . LYS A 1 219 ? -12.469 -7.723 14.182 1.00 77.50 219 LYS A N 1
ATOM 1647 C CA . LYS A 1 219 ? -13.471 -8.652 14.746 1.00 77.50 219 LYS A CA 1
ATOM 1648 C C . LYS A 1 219 ? -13.400 -8.808 16.280 1.00 77.50 219 LYS A C 1
ATOM 1650 O O . LYS A 1 219 ? -14.218 -9.540 16.838 1.00 77.50 219 LYS A O 1
ATOM 1655 N N . LYS A 1 220 ? -12.432 -8.181 16.959 1.00 53.31 220 LYS A N 1
ATOM 1656 C CA . LYS A 1 220 ? -12.200 -8.265 18.416 1.00 53.31 220 LYS A CA 1
ATOM 1657 C C . LYS A 1 220 ? -12.607 -7.004 19.163 1.00 53.31 220 LYS A C 1
ATOM 1659 O O . LYS A 1 220 ? -13.091 -7.167 20.303 1.00 53.31 220 LYS A O 1
#

Radius of gyration: 32.96 Å; chains: 1; bounding box: 80×44×82 Å

Foldseek 3Di:
DDDPQPKDFLQVVCQQQVHDSVVSQVQCCVVVHDPHDRRDIDTQVSVCVRPPDRRDRDPGDPDDDDDPDPDPPDPPPPPPPPPCDPLVVVLVVLQVVLLVVLLVLQLVVLCVVPVDNVRSNVVSCCLSCLLVVCVVVVPDDPVNVVSNVVSLVVSLVSQLVSQLCQQQVPPHDRHGDPVLVVVCVVVVHDSNVSSNVVSNVVSVVSSVSNVVSVVVVVVD

Sequence (220 aa):
MGAMTDKRTLTEWADLSGKSADSVMRQARRKFGQGMSKTSVMSAEQWALLYGGKPSEKRPRKPASVTNHPTPAAPKKASPGKTFGWRGAILYLLMAIPALASLQNMHTVTLDITGHEFSALLLTGLFSASPFLFVLAGMKNRITVLLVGLLIAYECFCNFTRIYGGLTGFGRSGFPTRFLGLVTDVFNTGTHGTALALSGIMAGLAAAVFYIAYNELSKK